Protein AF-0000000078803413 (afdb_homodimer)

Solvent-accessible surface area (backbone atoms only — not comparable to full-atom values): 11140 Å² total; per-residue (Å²): 127,71,44,77,46,54,60,87,84,38,39,78,31,44,69,42,43,8,52,72,72,72,44,91,71,51,73,84,70,55,64,70,57,50,23,67,47,33,68,23,53,84,83,8,59,26,88,54,44,36,72,47,87,45,57,32,37,35,22,45,76,47,69,79,39,85,55,44,73,44,43,43,41,37,70,94,41,66,36,54,39,36,46,65,49,51,28,58,25,45,70,34,42,74,36,77,24,52,35,78,113,126,71,44,76,47,55,62,88,84,38,38,78,31,43,67,44,43,9,52,72,71,72,44,90,71,51,73,83,70,56,62,69,57,48,23,67,47,32,68,23,54,83,81,8,58,27,88,53,45,36,72,46,88,45,58,31,37,34,24,43,74,47,70,78,41,84,53,46,73,42,41,43,42,38,68,95,40,65,36,54,40,37,46,66,48,50,30,58,26,45,70,34,40,72,36,77,25,50,34,77,113

InterPro domains:
  IPR007214 YbaK/aminoacyl-tRNA synthetase-associated domain [PF04073] (2-88)
  IPR036754 YbaK/aminoacyl-tRNA synthetase-associated domain superfamily [G3DSA:3.90.960.10] (1-100)
  IPR036754 YbaK/aminoacyl-tRNA synthetase-associated domain superfamily [SSF55826] (2-97)

Organism: NCBI:txid675817

Radius of gyration: 17.59 Å; Cα contacts (8 Å, |Δi|>4): 440; chains: 2; bounding box: 31×47×41 Å

pLDDT: mean 95.78, std 4.13, range [65.5, 98.88]

Sequence (202 aa):
MAVAVVPVSGMLDLKAAAKAAGGKKAEMADPKLAEKVTGYIVGGISPLGQKKRLPTFVDAGAEQFETIFVSAGRRGLDIELTAKDLVSLTNGKFAPIGKMDMAVAVVPVSGMLDLKAAAKAAGGKKAEMADPKLAEKVTGYIVGGISPLGQKKRLPTFVDAGAEQFETIFVSAGRRGLDIELTAKDLVSLTNGKFAPIGKMD

Nearest PDB structures (foldseek):
  2dxa-assembly1_A  TM=9.860E-01  e=3.645E-11  Escherichia coli
  1dbu-assembly1_A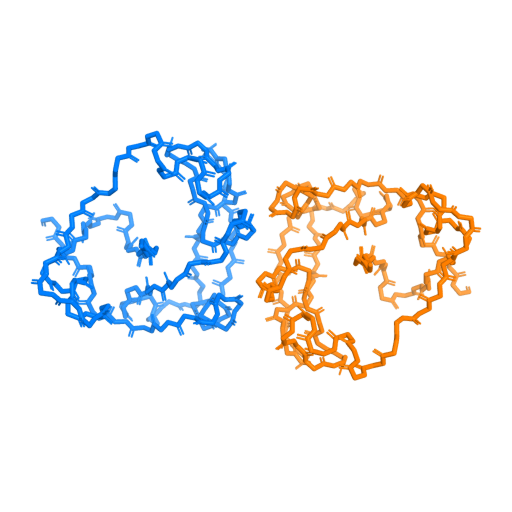  TM=9.804E-01  e=1.698E-10  Haemophilus influenzae
  1dbx-assembly2_B  TM=9.864E-01  e=4.167E-10  Haemophilus influenzae
  3rij-assembly2_B  TM=9.133E-01  e=1.260E-06  Thermus thermophilus HB8
  3ri0-assembly2_B  TM=9.176E-01  e=3.297E-06  Thermus thermophilus HB8

Secondary structure (DSSP, 8-state):
--EEE--TTEEE-HHHHHHHTT-S---PPPHHHHHHHHSS-TTS--SSS-SS---EEEEGGGGGSS-EEEE-SSTT-EEEE-HHHHHHHHT-EEE--EEE-/--EEE--TTEEE-HHHHHHHTT-S---PPPHHHHHHHHSS-TT---SSS-SS---EEEEGGGGGSS-EEEE-SSTT-EEEE-HHHHHHHHT-EEE--EEE-

Structure (mmCIF, N/CA/C/O backbone):
data_AF-0000000078803413-model_v1
#
loop_
_entity.id
_entity.type
_entity.pdbx_description
1 polymer 'Transcriptional regulator'
#
loop_
_atom_site.group_PDB
_atom_site.id
_atom_site.type_symbol
_atom_site.label_atom_id
_atom_site.label_alt_id
_atom_site.label_comp_id
_atom_site.label_asym_id
_atom_site.label_entity_id
_atom_site.label_seq_id
_atom_site.pdbx_PDB_ins_code
_atom_site.Cartn_x
_atom_site.Cartn_y
_atom_site.Cartn_z
_atom_site.occupancy
_atom_site.B_iso_or_equiv
_atom_site.auth_seq_id
_atom_site.auth_comp_id
_atom_site.auth_asym_id
_atom_site.auth_atom_id
_atom_site.pdbx_PDB_model_num
ATOM 1 N N . MET A 1 1 ? -11.57 8.734 10.172 1 95.56 1 MET A N 1
ATOM 2 C CA . MET A 1 1 ? -10.148 8.648 10.5 1 95.56 1 MET A CA 1
ATOM 3 C C . MET A 1 1 ? -9.289 8.883 9.266 1 95.56 1 MET A C 1
ATOM 5 O O . MET A 1 1 ? -9.711 8.578 8.141 1 95.56 1 MET A O 1
ATOM 9 N N . ALA A 1 2 ? -8.094 9.492 9.461 1 98 2 ALA A N 1
ATOM 10 C CA . ALA A 1 2 ? -7.156 9.789 8.383 1 98 2 ALA A CA 1
ATOM 11 C C . ALA A 1 2 ? -5.727 9.453 8.789 1 98 2 ALA A C 1
ATOM 13 O O . ALA A 1 2 ? -5.453 9.211 9.969 1 98 2 ALA A O 1
ATOM 14 N N . VAL A 1 3 ? -4.852 9.398 7.809 1 98.19 3 VAL A N 1
ATOM 15 C CA . VAL A 1 3 ? -3.42 9.203 8.023 1 98.19 3 VAL A CA 1
ATOM 16 C C . VAL A 1 3 ? -2.666 10.484 7.68 1 98.19 3 VAL A C 1
ATOM 18 O O . VAL A 1 3 ? -2.904 11.094 6.633 1 98.19 3 VAL A O 1
ATOM 21 N N . ALA A 1 4 ? -1.88 10.922 8.555 1 98.75 4 ALA A N 1
ATOM 22 C CA . ALA A 1 4 ? -0.998 12.062 8.32 1 98.75 4 ALA A CA 1
ATOM 23 C C . ALA A 1 4 ? 0.467 11.633 8.32 1 98.75 4 ALA A C 1
ATOM 25 O O . ALA A 1 4 ? 0.91 10.914 9.219 1 98.75 4 ALA A O 1
ATOM 26 N N . VAL A 1 5 ? 1.226 12.023 7.336 1 98.62 5 VAL A N 1
ATOM 27 C CA . VAL A 1 5 ? 2.656 11.766 7.207 1 98.62 5 VAL A CA 1
ATOM 28 C C . VAL A 1 5 ? 3.434 13.07 7.395 1 98.62 5 VAL A C 1
ATOM 30 O O . VAL A 1 5 ? 3.322 13.984 6.578 1 98.62 5 VAL A O 1
ATOM 33 N N . VAL A 1 6 ? 4.207 13.117 8.445 1 98.62 6 VAL A N 1
ATOM 34 C CA . VAL A 1 6 ? 4.988 14.305 8.758 1 98.62 6 VAL A CA 1
ATOM 35 C C . VAL A 1 6 ? 6.441 13.914 9.023 1 98.62 6 VAL A C 1
ATOM 37 O O . VAL A 1 6 ? 6.738 12.75 9.297 1 98.62 6 VAL A O 1
ATOM 40 N N . PRO A 1 7 ? 7.379 14.883 8.938 1 97.62 7 PRO A N 1
ATOM 41 C CA . PRO A 1 7 ? 8.773 14.547 9.25 1 97.62 7 PRO A CA 1
ATOM 42 C C . PRO A 1 7 ? 8.961 14.062 10.688 1 97.62 7 PRO A C 1
ATOM 44 O O . PRO A 1 7 ? 8.312 14.578 11.602 1 97.62 7 PRO A O 1
ATOM 47 N N . VAL A 1 8 ? 9.898 13.078 10.773 1 95.5 8 VAL A N 1
ATOM 48 C CA . VAL A 1 8 ? 10.18 12.5 12.086 1 95.5 8 VAL A CA 1
ATOM 49 C C . VAL A 1 8 ? 10.734 13.57 13.023 1 95.5 8 VAL A C 1
ATOM 51 O O . VAL A 1 8 ? 10.547 13.492 14.242 1 95.5 8 VAL A O 1
ATOM 54 N N . SER A 1 9 ? 11.352 14.602 12.539 1 95.19 9 SER A N 1
ATOM 55 C CA . SER A 1 9 ? 11.992 15.656 13.32 1 95.19 9 SER A CA 1
ATOM 56 C C . SER A 1 9 ? 10.961 16.672 13.828 1 95.19 9 SER A C 1
ATOM 58 O O . SER A 1 9 ? 11.297 17.562 14.594 1 95.19 9 SER A O 1
ATOM 60 N N . GLY A 1 10 ? 9.773 16.609 13.406 1 96.19 10 GLY A N 1
ATOM 61 C CA . GLY A 1 10 ? 8.727 17.531 13.789 1 96.19 10 GLY A CA 1
ATOM 62 C C . GLY A 1 10 ? 7.523 16.844 14.414 1 96.19 10 GLY A C 1
ATOM 63 O O . GLY A 1 10 ? 7.656 15.797 15.039 1 96.19 10 GLY A O 1
ATOM 64 N N . MET A 1 11 ? 6.285 17.594 14.359 1 97.62 11 MET A N 1
ATOM 65 C CA . MET A 1 11 ? 5.023 17.094 14.898 1 97.62 11 MET A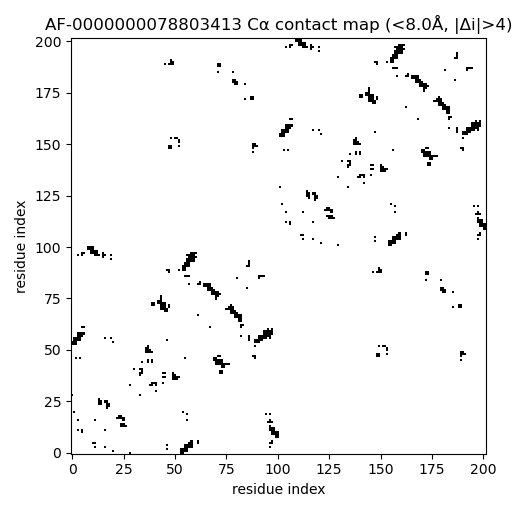 CA 1
ATOM 66 C C . MET A 1 11 ? 3.867 17.422 13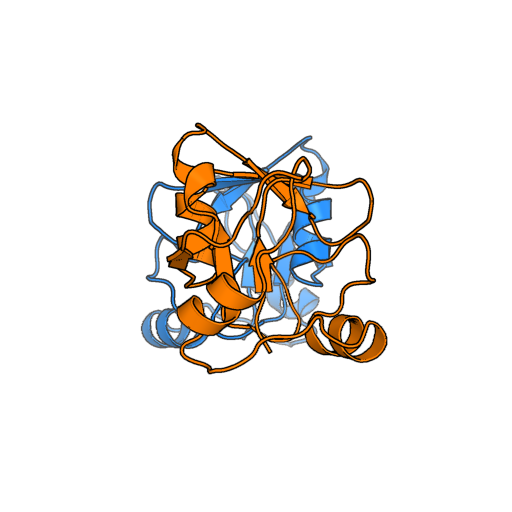.961 1 97.62 11 MET A C 1
ATOM 68 O O . MET A 1 11 ? 3.984 18.297 13.102 1 97.62 11 MET A O 1
ATOM 72 N N . LEU A 1 12 ? 2.807 16.688 14.258 1 98.5 12 LEU A N 1
ATOM 73 C CA . LEU A 1 12 ? 1.575 16.969 13.523 1 98.5 12 LEU A CA 1
ATOM 74 C C . LEU A 1 12 ? 0.888 18.203 14.078 1 98.5 12 LEU A C 1
ATOM 76 O O . LEU A 1 12 ? 0.725 18.344 15.289 1 98.5 12 LEU A O 1
ATOM 80 N N . ASP A 1 13 ? 0.622 19.094 13.195 1 98.62 13 ASP A N 1
ATOM 81 C CA . ASP A 1 13 ? -0.259 20.188 13.555 1 98.62 13 ASP A CA 1
ATOM 82 C C . ASP A 1 13 ? -1.727 19.781 13.461 1 98.62 13 ASP A C 1
ATOM 84 O O . ASP A 1 13 ? -2.279 19.703 12.359 1 98.62 13 ASP A O 1
ATOM 88 N N . LEU A 1 14 ? -2.379 19.641 14.547 1 98.44 14 LEU A N 1
ATOM 89 C CA . LEU A 1 14 ? -3.727 19.094 14.57 1 98.44 14 LEU A CA 1
ATOM 90 C C . LEU A 1 14 ? -4.723 20.047 13.938 1 98.44 14 LEU A C 1
ATOM 92 O O . LEU A 1 14 ? -5.684 19.625 13.289 1 98.44 14 LEU A O 1
ATOM 96 N N . LYS A 1 15 ? -4.488 21.266 14.125 1 98.31 15 LYS A N 1
ATOM 97 C CA . LYS A 1 15 ? -5.367 22.25 13.484 1 98.31 15 LYS A CA 1
ATOM 98 C C . LYS A 1 15 ? -5.238 22.188 11.961 1 98.31 15 LYS A C 1
ATOM 100 O O . LYS A 1 15 ? -6.242 22.188 11.25 1 98.31 15 LYS A O 1
ATOM 105 N N . ALA A 1 16 ? -4.055 22.141 11.508 1 98.56 16 ALA A N 1
ATOM 106 C CA . ALA A 1 16 ? -3.793 22.047 10.078 1 98.56 16 ALA A CA 1
ATOM 107 C C . ALA A 1 16 ? -4.312 20.719 9.508 1 98.56 16 ALA A C 1
ATOM 109 O O . ALA A 1 16 ? -4.832 20.688 8.391 1 98.56 16 ALA A O 1
ATOM 110 N N . ALA A 1 17 ? -4.176 19.703 10.258 1 98.62 17 ALA A N 1
ATOM 111 C CA . ALA A 1 17 ? -4.68 18.406 9.836 1 98.62 17 ALA A CA 1
ATOM 112 C C . ALA A 1 17 ? -6.203 18.422 9.711 1 98.62 17 ALA A C 1
ATOM 114 O O . ALA A 1 17 ? -6.754 17.875 8.75 1 98.62 17 ALA A O 1
ATOM 115 N N . ALA A 1 18 ? -6.84 19.047 10.719 1 98.75 18 ALA A N 1
ATOM 116 C CA . ALA A 1 18 ? -8.297 19.172 10.656 1 98.75 18 ALA A CA 1
ATOM 117 C C . ALA A 1 18 ? -8.727 19.906 9.391 1 98.75 18 ALA A C 1
ATOM 119 O O . ALA A 1 18 ? -9.609 19.453 8.664 1 98.75 18 ALA A O 1
ATOM 120 N N . LYS A 1 19 ? -8.047 20.953 9.109 1 98.5 19 LYS A N 1
ATOM 121 C CA . LYS A 1 19 ? -8.352 21.766 7.93 1 98.5 19 LYS A CA 1
ATOM 122 C C . LYS A 1 19 ? -8.141 20.969 6.648 1 98.5 19 LYS A C 1
ATOM 124 O O . LYS A 1 19 ? -8.984 20.984 5.754 1 98.5 19 LYS A O 1
ATOM 129 N N . ALA A 1 20 ? -7.09 20.281 6.578 1 98.44 20 ALA A N 1
ATOM 130 C CA . ALA A 1 20 ? -6.77 19.469 5.402 1 98.44 20 ALA A CA 1
ATOM 131 C C . ALA A 1 20 ? -7.828 18.406 5.164 1 98.44 20 ALA A C 1
ATOM 133 O O . ALA A 1 20 ? -8.125 18.062 4.02 1 98.44 20 ALA A O 1
ATOM 134 N N . ALA A 1 21 ? -8.398 17.891 6.246 1 98.06 21 ALA A N 1
ATOM 135 C CA . ALA A 1 21 ? -9.383 16.812 6.16 1 98.06 21 ALA A CA 1
ATOM 136 C C . ALA A 1 21 ? -10.789 17.359 5.984 1 98.06 21 ALA A C 1
ATOM 138 O O . ALA A 1 21 ? -11.758 16.594 5.867 1 98.06 21 ALA A O 1
ATOM 139 N N . GLY A 1 22 ? -10.828 18.688 5.988 1 97.69 22 GLY A N 1
ATOM 140 C CA . GLY A 1 22 ? -12.125 19.328 5.805 1 97.69 22 GLY A CA 1
ATOM 141 C C . GLY A 1 22 ? -12.977 19.312 7.059 1 97.69 22 GLY A C 1
ATOM 142 O O . GLY A 1 22 ? -14.203 19.406 6.977 1 97.69 22 GLY A O 1
ATOM 143 N N . GLY A 1 23 ? -12.398 19.062 8.195 1 97.12 23 GLY A N 1
ATOM 144 C CA . GLY A 1 23 ? -13.094 19.047 9.469 1 97.12 23 GLY A CA 1
ATOM 145 C C . GLY A 1 23 ? -12.773 20.25 10.336 1 97.12 23 GLY A C 1
ATOM 146 O O . GLY A 1 23 ? -11.875 21.031 10.008 1 97.12 23 GLY A O 1
ATOM 147 N N . LYS A 1 24 ? -13.445 20.312 11.445 1 97.25 24 LYS A N 1
ATOM 148 C CA . LYS A 1 24 ? -13.258 21.422 12.375 1 97.25 24 LYS A CA 1
ATOM 149 C C . LYS A 1 24 ? -12.188 21.094 13.406 1 97.25 24 LYS A C 1
ATOM 151 O O . LYS A 1 24 ? -11.492 22 13.891 1 97.25 24 LYS A O 1
ATOM 156 N N . LYS A 1 25 ? -12.148 19.859 13.766 1 97.94 25 LYS A N 1
ATOM 157 C CA . LYS A 1 25 ? -11.227 19.438 14.812 1 97.94 25 LYS A CA 1
ATOM 158 C C . LYS A 1 25 ? -10.648 18.047 14.508 1 97.94 25 LYS A C 1
ATOM 160 O O . LYS A 1 25 ? -11.352 17.172 14 1 97.94 25 LYS A O 1
ATOM 165 N N . ALA A 1 26 ? -9.367 17.953 14.773 1 98.12 26 ALA A N 1
ATOM 166 C CA . ALA A 1 26 ? -8.688 16.656 14.688 1 98.12 26 ALA A CA 1
ATOM 167 C C . ALA A 1 26 ? -8.055 16.281 16.016 1 98.12 26 ALA A C 1
ATOM 169 O O . ALA A 1 26 ? -7.578 17.156 16.75 1 98.12 26 ALA A O 1
ATOM 170 N N . GLU A 1 27 ? -8.07 15.07 16.297 1 98.25 27 GLU A N 1
ATOM 171 C CA . GLU A 1 27 ? -7.383 14.508 17.453 1 98.25 27 GLU A CA 1
ATOM 172 C C . GLU A 1 27 ? -6.633 13.234 17.078 1 98.25 27 GLU A C 1
ATOM 174 O O . GLU A 1 27 ? -6.961 12.586 16.078 1 98.25 27 GLU A O 1
ATOM 179 N N . MET A 1 28 ? -5.605 12.938 17.828 1 97.81 28 MET A N 1
ATOM 180 C CA . MET A 1 28 ? -4.918 11.672 17.609 1 97.81 28 MET A CA 1
ATOM 181 C C . MET A 1 28 ? -5.871 10.492 17.797 1 97.81 28 MET A C 1
ATOM 183 O O . MET A 1 28 ? -6.695 10.508 18.719 1 97.81 28 MET A O 1
ATOM 187 N N . ALA A 1 29 ? -5.73 9.562 17 1 97.69 29 ALA A N 1
ATOM 188 C CA . ALA A 1 29 ? -6.578 8.383 17.109 1 97.69 29 ALA A CA 1
ATOM 189 C C . ALA A 1 29 ? -6.242 7.586 18.375 1 97.69 29 ALA A C 1
ATOM 191 O O . ALA A 1 29 ? -5.086 7.543 18.797 1 97.69 29 ALA A O 1
ATOM 192 N N . ASP A 1 30 ? -7.219 6.926 18.969 1 98.06 30 ASP A N 1
ATOM 193 C CA . ASP A 1 30 ? -6.973 5.902 19.969 1 98.06 30 ASP A CA 1
ATOM 194 C C . ASP A 1 30 ? -6.051 4.812 19.438 1 98.06 30 ASP A C 1
ATOM 196 O O . ASP A 1 30 ? -6.277 4.281 18.344 1 98.06 30 ASP A O 1
ATOM 200 N N . PRO A 1 31 ? -4.98 4.527 20.125 1 97.81 31 PRO A N 1
ATOM 201 C CA . PRO A 1 31 ? -4.012 3.549 19.609 1 97.81 31 PRO A CA 1
ATOM 202 C C . PRO A 1 31 ? -4.66 2.217 19.234 1 97.81 31 PRO A C 1
ATOM 204 O O . PRO A 1 31 ? -4.312 1.624 18.219 1 97.81 31 PRO A O 1
ATOM 207 N N . LYS A 1 32 ? -5.574 1.726 20.047 1 98.06 32 LYS A N 1
ATOM 208 C CA . LYS A 1 32 ? -6.234 0.458 19.75 1 98.06 32 LYS A CA 1
ATOM 209 C C . LYS A 1 32 ? -7.059 0.552 18.469 1 98.06 32 LYS A C 1
ATOM 211 O O . LYS A 1 32 ? -7.082 -0.384 17.672 1 98.06 32 LYS A O 1
ATOM 216 N N . LEU A 1 33 ? -7.746 1.629 18.344 1 97.81 33 LEU A N 1
ATOM 217 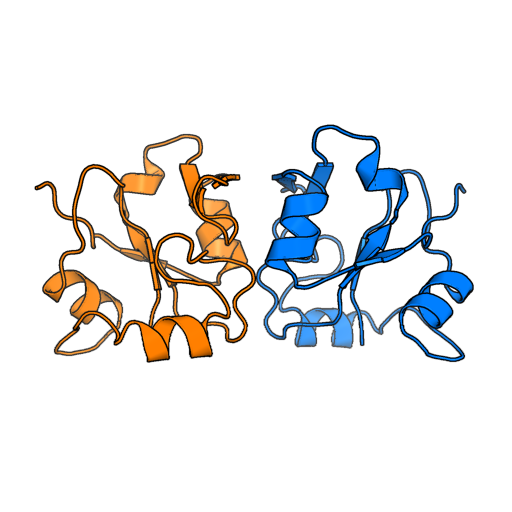C CA . LEU A 1 33 ? -8.523 1.846 17.141 1 97.81 33 LEU A CA 1
ATOM 218 C C . LEU A 1 33 ? -7.609 1.959 15.922 1 97.81 33 LEU A C 1
ATOM 220 O O . LEU A 1 33 ? -7.898 1.389 14.867 1 97.81 33 LEU A O 1
ATOM 224 N N . ALA A 1 34 ? -6.496 2.746 16 1 97.62 34 ALA A N 1
ATOM 225 C CA . ALA A 1 34 ? -5.531 2.895 14.914 1 97.62 34 ALA A CA 1
ATOM 226 C C . ALA A 1 34 ? -5.008 1.537 14.461 1 97.62 34 ALA A C 1
ATOM 228 O O . ALA A 1 34 ? -4.926 1.269 13.258 1 97.62 34 ALA A O 1
ATOM 229 N N . GLU A 1 35 ? -4.652 0.699 15.438 1 97.56 35 GLU A N 1
ATOM 230 C CA . GLU A 1 35 ? -4.125 -0.627 15.125 1 97.56 35 GLU A CA 1
ATOM 231 C C . GLU A 1 35 ? -5.18 -1.493 14.438 1 97.56 35 GLU A C 1
ATOM 233 O O . GLU A 1 35 ? -4.883 -2.178 13.453 1 97.56 35 GLU A O 1
ATOM 238 N N . LYS A 1 36 ? -6.414 -1.426 14.883 1 96.62 36 LYS A N 1
ATOM 239 C CA . LYS A 1 36 ? -7.504 -2.209 14.312 1 96.62 36 LYS A CA 1
ATOM 240 C C . LYS A 1 36 ? -7.785 -1.791 12.875 1 96.62 36 LYS A C 1
ATOM 242 O O . LYS A 1 36 ? -7.961 -2.641 11.992 1 96.62 36 LYS A O 1
ATOM 247 N N . VAL A 1 37 ? -7.773 -0.534 12.547 1 95.25 37 VAL A N 1
ATOM 248 C CA . VAL A 1 37 ? -8.188 -0.008 11.25 1 95.25 37 VAL A CA 1
ATOM 249 C C . VAL A 1 37 ? -7.055 -0.149 10.242 1 95.25 37 VAL A C 1
ATOM 251 O O . VAL A 1 37 ? -7.289 -0.417 9.062 1 95.25 37 VAL A O 1
ATOM 254 N N . THR A 1 38 ? -5.82 0.002 10.703 1 94.38 38 THR A N 1
ATOM 255 C CA . THR A 1 38 ? -4.695 -0.024 9.781 1 94.38 38 THR A CA 1
ATOM 256 C C . THR A 1 38 ? -4.16 -1.444 9.617 1 94.38 38 THR A C 1
ATOM 258 O O . THR A 1 38 ? -3.596 -1.788 8.578 1 94.38 38 THR A O 1
ATOM 261 N N . GLY A 1 39 ? -4.281 -2.219 10.734 1 93.62 39 GLY A N 1
ATOM 262 C CA . GLY A 1 39 ? -3.674 -3.539 10.75 1 93.62 39 GLY A CA 1
ATOM 263 C C . GLY A 1 39 ? -2.227 -3.523 11.203 1 93.62 39 GLY A C 1
ATOM 264 O O . GLY A 1 39 ? -1.555 -4.559 11.18 1 93.62 39 GLY A O 1
ATOM 265 N N . TYR A 1 40 ? -1.75 -2.35 11.531 1 95.69 40 TYR A N 1
ATOM 266 C CA . TYR A 1 40 ? -0.381 -2.189 12.016 1 95.69 40 TYR A CA 1
ATOM 267 C C . TYR A 1 40 ? -0.359 -1.875 13.508 1 95.69 40 TYR A C 1
ATOM 269 O O . TYR A 1 40 ? -1.321 -1.322 14.047 1 95.69 40 TYR A O 1
ATOM 277 N N . ILE A 1 41 ? 0.758 -2.186 14.148 1 95.38 41 ILE A N 1
ATOM 278 C CA . ILE A 1 41 ? 0.967 -1.813 15.539 1 95.38 41 ILE A CA 1
ATOM 279 C C . ILE A 1 41 ? 1.509 -0.388 15.617 1 95.38 41 ILE A C 1
ATOM 281 O O . ILE A 1 41 ? 2.357 0.004 14.812 1 95.38 41 ILE A O 1
ATOM 285 N N . VAL A 1 42 ? 1.006 0.434 16.594 1 95.44 42 VAL A N 1
ATOM 286 C CA . VAL A 1 42 ? 1.503 1.788 16.812 1 95.44 42 VAL A CA 1
ATOM 287 C C . VAL A 1 42 ? 3.025 1.767 16.938 1 95.44 42 VAL A C 1
ATOM 289 O O . VAL A 1 42 ? 3.59 0.917 17.625 1 95.44 42 VAL A O 1
ATOM 292 N N . GLY A 1 43 ? 3.668 2.736 16.266 1 93.75 43 GLY A N 1
ATOM 293 C CA . GLY A 1 43 ? 5.121 2.77 16.188 1 93.75 43 GLY A CA 1
ATOM 294 C C . GLY A 1 43 ? 5.66 2.299 14.859 1 93.75 43 GLY A C 1
ATOM 295 O O . GLY A 1 43 ? 6.816 2.559 14.523 1 93.75 43 GLY A O 1
ATOM 296 N N . GLY A 1 44 ? 4.738 1.587 14.055 1 94.81 44 GLY A N 1
ATOM 297 C CA . GLY A 1 44 ? 5.125 1.112 12.734 1 94.81 44 GLY A CA 1
ATOM 298 C C . GLY A 1 44 ? 4.012 1.224 11.711 1 94.81 44 GLY A C 1
ATOM 299 O O . GLY A 1 44 ? 3.951 0.44 10.758 1 94.81 44 GLY A O 1
ATOM 300 N N . ILE A 1 45 ? 3.074 2.109 11.953 1 95.94 45 ILE A N 1
ATOM 301 C CA . ILE A 1 45 ? 1.953 2.232 11.023 1 95.94 45 ILE A CA 1
ATOM 302 C C . ILE A 1 45 ? 2.443 2.795 9.695 1 95.94 45 ILE A C 1
ATOM 304 O O . ILE A 1 45 ? 3.105 3.834 9.656 1 95.94 45 ILE A O 1
ATOM 308 N N . SER A 1 46 ? 2.139 2.037 8.703 1 96.94 46 SER A N 1
ATOM 309 C CA . SER A 1 46 ? 2.494 2.473 7.359 1 96.94 46 SER A CA 1
ATOM 310 C C . SER A 1 46 ? 1.321 3.17 6.676 1 96.94 46 SER A C 1
ATOM 312 O O . SER A 1 46 ? 0.171 2.756 6.832 1 96.94 46 SER A O 1
ATOM 314 N N . PRO A 1 47 ? 1.626 4.18 5.879 1 96.75 47 PRO A N 1
ATOM 315 C CA . PRO A 1 47 ? 0.558 4.73 5.043 1 96.75 47 PRO A CA 1
ATOM 316 C C . PRO A 1 47 ? 0.142 3.779 3.918 1 96.75 47 PRO A C 1
ATOM 318 O O . PRO A 1 47 ? -0.875 4.008 3.26 1 96.75 47 PRO A O 1
ATOM 321 N N . LEU A 1 48 ? 0.9 2.777 3.676 1 94.69 48 LEU A N 1
ATOM 322 C CA . LEU A 1 48 ? 0.633 1.812 2.615 1 94.69 48 LEU A CA 1
ATOM 323 C C . LEU A 1 48 ? 0.211 0.467 3.199 1 94.69 48 LEU A C 1
ATOM 325 O O . LEU A 1 48 ? 0.65 0.095 4.289 1 94.69 48 LEU A O 1
ATOM 329 N N . GLY A 1 49 ? -0.649 -0.249 2.453 1 91.88 49 GLY A N 1
ATOM 330 C CA . GLY A 1 49 ? -0.97 -1.62 2.818 1 91.88 49 GLY A CA 1
ATOM 331 C C . GLY A 1 49 ? -1.882 -1.72 4.023 1 91.88 49 GLY A C 1
ATOM 332 O O . GLY A 1 49 ? -1.892 -2.736 4.723 1 91.88 49 GLY A O 1
ATOM 333 N N . GLN A 1 50 ? -2.613 -0.708 4.367 1 92.69 50 GLN A N 1
ATOM 334 C CA . GLN A 1 50 ? -3.535 -0.734 5.496 1 92.69 50 GLN A CA 1
ATOM 335 C C . GLN A 1 50 ? -4.723 -1.649 5.219 1 92.69 50 GLN A C 1
ATOM 337 O O . GLN A 1 50 ? -5.117 -1.831 4.062 1 92.69 50 GLN A O 1
ATOM 342 N N . LYS A 1 51 ? -5.266 -2.145 6.254 1 88.5 51 LYS A N 1
ATOM 343 C CA . LYS A 1 51 ? -6.461 -2.979 6.145 1 88.5 51 LYS A CA 1
ATOM 344 C C . LYS A 1 51 ? -7.613 -2.207 5.504 1 88.5 51 LYS A C 1
ATOM 346 O O . LYS A 1 51 ? -8.312 -2.736 4.637 1 88.5 51 LYS A O 1
ATOM 351 N N . LYS A 1 52 ? -7.77 -0.98 5.926 1 87.81 52 LYS A N 1
ATOM 352 C CA . LYS A 1 52 ? -8.727 -0.041 5.344 1 87.81 52 LYS A CA 1
ATOM 353 C C . LYS A 1 52 ? -8.016 1.181 4.77 1 87.81 52 LYS A C 1
ATOM 355 O O . LYS A 1 52 ? -7.199 1.809 5.453 1 87.81 52 LYS A O 1
ATOM 360 N N . ARG A 1 53 ? -8.344 1.391 3.553 1 89.94 53 ARG A N 1
ATOM 361 C CA . ARG A 1 53 ? -7.789 2.611 2.977 1 89.94 53 ARG A CA 1
ATOM 362 C C . ARG A 1 53 ? -8.367 3.848 3.66 1 89.94 53 ARG A C 1
ATOM 364 O O . ARG A 1 53 ? -9.586 3.988 3.783 1 89.94 53 ARG A O 1
ATOM 371 N N . LEU A 1 54 ? -7.539 4.734 4.078 1 94.88 54 LEU A N 1
ATOM 372 C CA . LEU A 1 54 ? -7.926 5.969 4.754 1 94.88 54 LEU A CA 1
ATOM 373 C C . LEU A 1 54 ? -7.438 7.191 3.98 1 94.88 54 LEU A C 1
ATOM 375 O O . LEU A 1 54 ? -6.414 7.129 3.297 1 94.88 54 LEU A O 1
ATOM 379 N N . PRO A 1 55 ? -8.211 8.305 4.055 1 96.94 55 PRO A N 1
ATOM 380 C CA . PRO A 1 55 ? -7.621 9.547 3.547 1 96.94 55 PRO A CA 1
ATOM 381 C C . PRO A 1 55 ? -6.211 9.789 4.078 1 96.94 55 PRO A C 1
ATOM 383 O O . PRO A 1 55 ? -5.945 9.57 5.262 1 96.94 55 PRO A O 1
ATOM 386 N N . THR A 1 56 ? -5.324 10.086 3.223 1 98.44 56 THR A N 1
ATOM 387 C CA . THR A 1 56 ? -3.922 10.266 3.588 1 98.44 56 THR A CA 1
ATOM 388 C C . THR A 1 56 ? -3.441 11.664 3.227 1 98.44 56 THR A C 1
ATOM 390 O O . THR A 1 56 ? -3.66 12.133 2.107 1 98.44 56 THR A O 1
ATOM 393 N N . PHE A 1 57 ? -2.865 12.344 4.141 1 98.88 57 PHE A N 1
ATOM 394 C CA . PHE A 1 57 ? -2.258 13.656 3.939 1 98.88 57 PHE A CA 1
ATOM 395 C C . PHE A 1 57 ? -0.753 13.594 4.184 1 98.88 57 PHE A C 1
ATOM 397 O O . PHE A 1 57 ? -0.306 13.133 5.234 1 98.88 57 PHE A O 1
ATOM 404 N N . VAL A 1 58 ? -0.019 14.031 3.242 1 98.81 58 VAL A N 1
ATOM 405 C CA . VAL A 1 58 ? 1.438 14.094 3.318 1 98.81 58 VAL A CA 1
ATOM 406 C C . VAL A 1 58 ? 1.883 15.547 3.492 1 98.81 58 VAL A C 1
ATOM 408 O O . VAL A 1 58 ? 1.476 16.422 2.727 1 98.81 58 VAL A O 1
ATOM 411 N N . ASP A 1 59 ? 2.725 15.75 4.516 1 98.88 59 ASP A N 1
ATOM 412 C CA . ASP A 1 59 ? 3.205 17.109 4.727 1 98.88 59 ASP A CA 1
ATOM 413 C C . ASP A 1 59 ? 3.838 17.672 3.455 1 98.88 59 ASP A C 1
ATOM 415 O O . ASP A 1 59 ? 4.66 17.016 2.82 1 98.88 59 ASP A O 1
ATOM 419 N N . ALA A 1 60 ? 3.529 18.844 3.172 1 98.44 60 ALA A N 1
ATOM 420 C CA . ALA A 1 60 ? 3.959 19.484 1.933 1 98.44 60 ALA A CA 1
ATOM 421 C C . ALA A 1 60 ? 5.48 19.609 1.87 1 98.44 60 ALA A C 1
ATOM 423 O O . ALA A 1 60 ? 6.066 19.594 0.785 1 98.44 60 ALA A O 1
ATOM 424 N N . GLY A 1 61 ? 6.145 19.703 2.988 1 97.81 61 GLY A N 1
ATOM 425 C CA . GLY A 1 61 ? 7.598 19.781 3.041 1 97.81 61 GLY A CA 1
ATOM 426 C C . GLY A 1 61 ? 8.281 18.578 2.436 1 97.81 61 GLY A C 1
ATOM 427 O O . GLY A 1 61 ? 9.461 18.625 2.084 1 97.81 61 GLY A O 1
ATOM 428 N N . ALA A 1 62 ? 7.598 17.453 2.289 1 98.12 62 ALA A N 1
ATOM 429 C CA . ALA A 1 62 ? 8.164 16.234 1.733 1 98.12 62 ALA A CA 1
ATOM 430 C C . ALA A 1 62 ? 8.562 16.422 0.273 1 98.12 62 ALA A C 1
ATOM 432 O O . ALA A 1 62 ? 9.461 15.742 -0.227 1 98.12 62 ALA A O 1
ATOM 433 N N . GLU A 1 63 ? 7.883 17.344 -0.401 1 97.75 63 GLU A N 1
ATOM 434 C CA . GLU A 1 63 ? 8.086 17.562 -1.83 1 97.75 63 GLU A CA 1
ATOM 435 C C . GLU A 1 63 ? 9.484 18.094 -2.111 1 97.75 63 GLU A C 1
ATOM 437 O O . GLU A 1 63 ? 9.953 18.078 -3.254 1 97.75 63 GLU A O 1
ATOM 442 N N . GLN A 1 64 ? 10.18 18.594 -1.089 1 97.56 64 GLN A N 1
ATOM 443 C CA . GLN A 1 64 ? 11.5 19.188 -1.262 1 97.56 64 GLN A CA 1
ATOM 444 C C . GLN A 1 64 ? 12.578 18.109 -1.366 1 97.56 64 GLN A C 1
ATOM 446 O O . GLN A 1 64 ? 13.719 18.406 -1.714 1 97.56 64 GLN A O 1
ATOM 451 N N . PHE A 1 65 ? 12.328 16.906 -1.028 1 97.94 65 PHE A N 1
ATOM 452 C CA . PHE A 1 65 ? 13.289 15.805 -1.021 1 97.94 65 PHE A CA 1
ATOM 453 C C . PHE A 1 65 ? 13.125 14.945 -2.266 1 97.94 65 PHE A C 1
ATOM 455 O O . PHE A 1 65 ? 12.008 14.742 -2.75 1 97.94 65 PHE A O 1
ATOM 462 N N . GLU A 1 66 ? 14.242 14.43 -2.707 1 97.19 66 GLU A N 1
ATOM 463 C CA . GLU A 1 66 ? 14.18 13.5 -3.836 1 97.19 66 GLU A CA 1
ATOM 464 C C . GLU A 1 66 ? 13.359 12.266 -3.492 1 97.19 66 GLU A C 1
ATOM 466 O O . GLU A 1 66 ? 12.57 11.789 -4.316 1 97.19 66 GLU A O 1
ATOM 471 N N . THR A 1 67 ? 13.586 11.695 -2.338 1 96.88 67 THR A N 1
ATOM 472 C CA . THR A 1 67 ? 12.812 10.586 -1.788 1 96.88 67 THR A CA 1
ATOM 473 C C . THR A 1 67 ? 12.578 10.781 -0.294 1 96.88 67 THR A C 1
ATOM 475 O O . THR A 1 67 ? 13.148 11.68 0.321 1 96.88 67 THR A O 1
ATOM 478 N N . ILE A 1 68 ? 11.695 10.078 0.21 1 97.81 68 ILE A N 1
ATOM 479 C CA . ILE A 1 68 ? 11.422 10.031 1.643 1 97.81 68 ILE A CA 1
ATOM 480 C C . ILE A 1 68 ? 11.328 8.578 2.1 1 97.81 68 ILE A C 1
ATOM 482 O O . ILE A 1 68 ? 11.234 7.664 1.273 1 97.81 68 ILE A O 1
ATOM 486 N N . PHE A 1 69 ? 11.43 8.375 3.373 1 96.88 69 PHE A N 1
ATOM 487 C CA . PHE A 1 69 ? 11.227 7.07 4 1 96.88 69 PHE A CA 1
ATOM 488 C C . PHE A 1 69 ? 9.93 7.055 4.805 1 96.88 69 PHE A C 1
ATOM 490 O O . PHE A 1 69 ? 9.648 7.992 5.555 1 96.88 69 PHE A O 1
ATOM 497 N N . VAL A 1 70 ? 9.172 6.102 4.57 1 97.19 70 VAL A N 1
ATOM 498 C CA . VAL A 1 70 ? 7.988 5.887 5.402 1 97.19 70 VAL A CA 1
ATOM 499 C C . VAL A 1 70 ? 8.008 4.469 5.973 1 97.19 70 VAL A C 1
ATOM 501 O O . VAL A 1 70 ? 8.688 3.588 5.438 1 97.19 70 VAL A O 1
ATOM 504 N N . SER A 1 71 ? 7.258 4.293 7.121 1 95.38 71 SER A N 1
ATOM 505 C CA . SER A 1 71 ? 7.199 2.975 7.75 1 95.38 71 SER A CA 1
ATOM 506 C C . SER A 1 71 ? 6.699 1.918 6.77 1 95.38 71 SER A C 1
ATOM 508 O O . SER A 1 71 ? 5.781 2.174 5.988 1 95.38 71 SER A O 1
ATOM 510 N N . ALA A 1 72 ? 7.195 0.728 6.836 1 92.88 72 ALA A N 1
ATOM 511 C CA . ALA A 1 72 ? 6.746 -0.417 6.047 1 92.88 72 ALA A CA 1
ATOM 512 C C . ALA A 1 72 ? 5.867 -1.345 6.879 1 92.88 72 ALA A C 1
ATOM 514 O O . ALA A 1 72 ? 5.703 -2.52 6.543 1 92.88 72 ALA A O 1
ATOM 515 N N . GLY A 1 73 ? 5.391 -0.867 8.016 1 93.19 73 GLY A N 1
ATOM 516 C CA . GLY A 1 73 ? 4.41 -1.64 8.758 1 93.19 73 GLY A CA 1
ATOM 517 C C . GLY A 1 73 ? 4.988 -2.312 9.992 1 93.19 73 GLY A C 1
ATOM 518 O O . GLY A 1 73 ? 4.301 -3.086 10.656 1 93.19 73 GLY A O 1
ATOM 519 N N . ARG A 1 74 ? 6.273 -2.082 10.258 1 89.81 74 ARG A N 1
ATOM 520 C CA . ARG A 1 74 ? 6.941 -2.582 11.453 1 89.81 74 ARG A CA 1
ATOM 521 C C . ARG A 1 74 ? 8.008 -1.606 11.93 1 89.81 74 ARG A C 1
ATOM 523 O O . ARG A 1 74 ? 8.641 -0.92 11.125 1 89.81 74 ARG A O 1
ATOM 530 N N . ARG A 1 75 ? 8.117 -1.556 13.258 1 90.19 75 ARG A N 1
ATOM 531 C CA . ARG A 1 75 ? 9.109 -0.649 13.828 1 90.19 75 ARG A CA 1
ATOM 532 C C . ARG A 1 75 ? 10.5 -0.957 13.297 1 90.19 75 ARG A C 1
ATOM 534 O O . ARG A 1 75 ? 10.938 -2.109 13.312 1 90.19 75 ARG A O 1
ATOM 541 N N . GLY A 1 76 ? 11.141 0.085 12.82 1 88.5 76 GLY A N 1
ATOM 542 C CA . GLY A 1 76 ? 12.516 -0.068 12.383 1 88.5 76 GLY A CA 1
ATOM 543 C C . GLY A 1 76 ? 12.641 -0.413 10.906 1 88.5 76 GLY A C 1
ATOM 544 O O . GLY A 1 76 ? 13.75 -0.471 10.367 1 88.5 76 GLY A O 1
ATOM 545 N N . LEU A 1 77 ? 11.617 -0.668 10.172 1 89.31 77 LEU A N 1
ATOM 546 C CA . LEU A 1 77 ? 11.633 -0.958 8.742 1 89.31 77 LEU A CA 1
ATOM 547 C C . LEU A 1 77 ? 10.938 0.151 7.961 1 89.31 77 LEU A C 1
ATOM 549 O O . LEU A 1 77 ? 9.836 0.571 8.32 1 89.31 77 LEU A O 1
ATOM 553 N N . ASP A 1 78 ? 11.641 0.65 7 1 93.56 78 ASP A N 1
ATOM 554 C CA . ASP A 1 78 ? 11.094 1.715 6.164 1 93.56 78 ASP A CA 1
ATOM 555 C C . ASP A 1 78 ? 11.203 1.355 4.684 1 93.56 78 ASP A C 1
ATOM 557 O O . ASP A 1 78 ? 12 0.495 4.305 1 93.56 78 ASP A O 1
ATOM 561 N N . ILE A 1 79 ? 10.336 1.96 3.949 1 92.88 79 ILE A N 1
ATOM 562 C CA . ILE A 1 79 ? 10.492 1.922 2.5 1 92.88 79 ILE A CA 1
ATOM 563 C C . ILE A 1 79 ? 10.805 3.322 1.977 1 92.88 79 ILE A C 1
ATOM 565 O O . ILE A 1 79 ? 10.297 4.316 2.504 1 92.88 79 ILE A O 1
ATOM 569 N N . GLU A 1 80 ? 11.633 3.32 0.979 1 94 80 GLU A N 1
ATOM 570 C CA . GLU A 1 80 ? 12.016 4.57 0.334 1 94 80 GLU A CA 1
ATOM 571 C C . GLU A 1 80 ? 11.234 4.785 -0.962 1 94 80 GLU A C 1
ATOM 573 O O . GLU A 1 80 ? 11.094 3.861 -1.766 1 94 80 GLU A O 1
ATOM 578 N N . LEU A 1 81 ? 10.695 5.957 -1.158 1 94.75 81 LEU A N 1
ATOM 579 C CA . LEU A 1 81 ? 9.984 6.328 -2.377 1 94.75 81 LEU A CA 1
ATOM 580 C C . LEU A 1 81 ? 9.891 7.844 -2.51 1 94.75 81 LEU A C 1
ATOM 582 O O . LEU A 1 81 ? 10.25 8.578 -1.589 1 94.75 81 LEU A O 1
ATOM 586 N N . THR A 1 82 ? 9.438 8.312 -3.633 1 95.12 82 THR A N 1
ATOM 587 C CA . THR A 1 82 ? 9.203 9.75 -3.74 1 95.12 82 THR A CA 1
ATOM 588 C C . THR A 1 82 ? 7.914 10.141 -3.02 1 95.12 82 THR A C 1
ATOM 590 O O . THR A 1 82 ? 6.996 9.328 -2.895 1 95.12 82 THR A O 1
ATOM 593 N N . ALA A 1 83 ? 7.852 11.367 -2.609 1 97.38 83 ALA A N 1
ATOM 594 C CA . ALA A 1 83 ? 6.621 11.867 -1.996 1 97.38 83 ALA A CA 1
ATOM 595 C C . ALA A 1 83 ? 5.457 11.812 -2.98 1 97.38 83 ALA A C 1
ATOM 597 O O . ALA A 1 83 ? 4.328 11.492 -2.6 1 97.38 83 ALA A O 1
ATOM 598 N N . LYS A 1 84 ? 5.68 12.078 -4.168 1 95.12 84 LYS A N 1
ATOM 599 C CA . LYS A 1 84 ? 4.648 12.031 -5.203 1 95.12 84 LYS A CA 1
ATOM 600 C C . LYS A 1 84 ? 4.125 10.617 -5.395 1 95.12 84 LYS A C 1
ATOM 602 O O . LYS A 1 84 ? 2.92 10.406 -5.559 1 95.12 84 LYS A O 1
ATOM 607 N N . ASP A 1 85 ? 5.059 9.656 -5.406 1 93.06 85 ASP A N 1
ATOM 608 C CA . ASP A 1 85 ? 4.621 8.266 -5.5 1 93.06 85 ASP A CA 1
ATOM 609 C C . ASP A 1 85 ? 3.723 7.891 -4.324 1 93.06 85 ASP A C 1
ATOM 611 O O . ASP A 1 85 ? 2.717 7.199 -4.5 1 93.06 85 ASP A O 1
ATOM 615 N N . LEU A 1 86 ? 4.062 8.336 -3.164 1 96.75 86 LEU A N 1
ATOM 616 C CA . LEU A 1 86 ? 3.248 8.039 -1.989 1 96.75 86 LEU A CA 1
ATOM 617 C C . LEU A 1 86 ? 1.844 8.609 -2.143 1 96.75 86 LEU A C 1
ATOM 619 O O . LEU A 1 86 ? 0.856 7.922 -1.877 1 96.75 86 LEU A O 1
ATOM 623 N N . VAL A 1 87 ? 1.747 9.867 -2.568 1 96.19 87 VAL A N 1
ATOM 624 C CA . VAL A 1 87 ? 0.456 10.516 -2.764 1 96.19 87 VAL A CA 1
ATOM 625 C C . VAL A 1 87 ? -0.355 9.75 -3.809 1 96.19 87 VAL A C 1
ATOM 627 O O . VAL A 1 87 ? -1.55 9.508 -3.619 1 96.19 87 VAL A O 1
ATOM 630 N N . SER A 1 88 ? 0.311 9.352 -4.82 1 92.19 88 SER A N 1
ATOM 631 C CA . SER A 1 88 ? -0.362 8.594 -5.871 1 92.19 88 SER A CA 1
ATOM 632 C C . SER A 1 88 ? -0.847 7.242 -5.355 1 92.19 88 SER A C 1
ATOM 634 O O . SER A 1 88 ? -2.01 6.879 -5.547 1 92.19 88 SER A O 1
ATOM 636 N N . LEU A 1 89 ? 0.01 6.465 -4.637 1 93.75 89 LEU A N 1
ATOM 637 C CA . LEU A 1 89 ? -0.29 5.121 -4.156 1 93.75 89 LEU A CA 1
ATOM 638 C C . LEU A 1 89 ? -1.405 5.152 -3.115 1 93.75 89 LEU A C 1
ATOM 640 O O . LEU A 1 89 ? -2.164 4.191 -2.984 1 93.75 89 LEU A O 1
ATOM 644 N N . THR A 1 90 ? -1.559 6.254 -2.396 1 95.25 90 THR A N 1
ATOM 645 C CA . THR A 1 90 ? -2.531 6.34 -1.313 1 95.25 90 THR A CA 1
ATOM 646 C C . THR A 1 90 ? -3.771 7.109 -1.76 1 95.25 90 THR A C 1
ATOM 648 O O . THR A 1 90 ? -4.73 7.246 -0.996 1 95.25 90 THR A O 1
ATOM 651 N N . ASN A 1 91 ? -3.723 7.637 -3.016 1 92.88 91 ASN A N 1
ATOM 652 C CA . ASN A 1 91 ? -4.727 8.609 -3.439 1 92.88 91 ASN A CA 1
ATOM 653 C C . ASN A 1 91 ? -4.848 9.758 -2.445 1 92.88 91 ASN A C 1
ATOM 655 O O . ASN A 1 91 ? -5.957 10.141 -2.068 1 92.88 91 ASN A O 1
ATOM 659 N N . GLY A 1 92 ? -3.67 10.203 -1.969 1 96.75 92 GLY A N 1
ATOM 660 C CA . GLY A 1 92 ? -3.605 11.242 -0.953 1 96.75 92 GLY A CA 1
ATOM 661 C C . GLY A 1 92 ? -3.395 12.625 -1.53 1 96.75 92 GLY A C 1
ATOM 662 O O . GLY A 1 92 ? -3.584 12.844 -2.729 1 96.75 92 GLY A O 1
ATOM 663 N N . LYS A 1 93 ? -3.143 13.523 -0.562 1 98.12 93 LYS A N 1
ATOM 664 C CA . LYS A 1 93 ? -2.848 14.898 -0.945 1 98.12 93 LYS A CA 1
ATOM 665 C C . LYS A 1 93 ? -1.749 15.492 -0.067 1 98.12 93 LYS A C 1
ATOM 667 O O . LYS A 1 93 ? -1.554 15.055 1.07 1 98.12 93 LYS A O 1
ATOM 672 N N . PHE A 1 94 ? -1.059 16.406 -0.712 1 98.75 94 PHE A N 1
ATOM 673 C CA . PHE A 1 94 ? -0.142 17.234 0.076 1 98.75 94 PHE A CA 1
ATOM 674 C C . PHE A 1 94 ? -0.901 18.281 0.865 1 98.75 94 PHE A C 1
ATOM 676 O O . PHE A 1 94 ? -1.875 18.859 0.37 1 98.75 94 PHE A O 1
ATOM 683 N N . ALA A 1 95 ? -0.479 18.547 2.014 1 98.81 95 ALA A N 1
ATOM 684 C CA . ALA A 1 95 ? -0.978 19.641 2.844 1 98.81 95 ALA A CA 1
ATOM 685 C C . ALA A 1 95 ? 0.074 20.078 3.857 1 98.81 95 ALA A C 1
ATOM 687 O O . ALA A 1 95 ? 0.885 19.266 4.312 1 98.81 95 ALA A O 1
ATOM 688 N N . PRO A 1 96 ? 0.095 21.375 4.18 1 98.5 96 PRO A N 1
ATOM 689 C CA . PRO A 1 96 ? 1.029 21.812 5.215 1 98.5 96 PRO A CA 1
ATOM 690 C C . PRO A 1 96 ? 0.583 21.438 6.621 1 98.5 96 PRO A C 1
ATOM 692 O O . PRO A 1 96 ? -0.019 22.25 7.328 1 98.5 96 PRO A O 1
ATOM 695 N N . ILE A 1 97 ? 0.965 20.219 7.047 1 98.81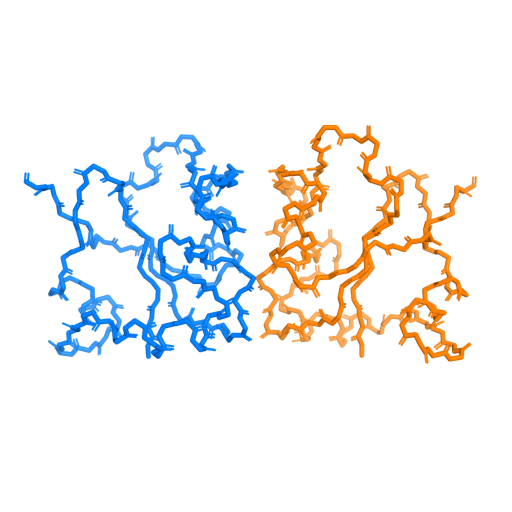 97 ILE A N 1
ATOM 696 C CA . ILE A 1 97 ? 0.344 19.688 8.258 1 98.81 97 ILE A CA 1
ATOM 697 C C . ILE A 1 97 ? 1.416 19.422 9.312 1 98.81 97 ILE A C 1
ATOM 699 O O . ILE A 1 97 ? 1.106 18.969 10.422 1 98.81 97 ILE A O 1
ATOM 703 N N . GLY A 1 98 ? 2.67 19.578 8.93 1 98.31 98 GLY A N 1
ATOM 704 C CA . GLY A 1 98 ? 3.746 19.422 9.898 1 98.31 98 GLY A CA 1
ATOM 705 C C . GLY A 1 98 ? 4.105 20.703 10.617 1 98.31 98 GLY A C 1
ATOM 706 O O . GLY A 1 98 ? 3.947 21.797 10.062 1 98.31 98 GLY A O 1
ATOM 707 N N . LYS A 1 99 ? 4.496 20.578 11.859 1 95.69 99 LYS A N 1
ATOM 708 C CA . LYS A 1 99 ? 5.074 21.703 12.57 1 95.69 99 LYS A CA 1
ATOM 709 C C . LYS A 1 99 ? 6.375 21.312 13.266 1 95.69 99 LYS A C 1
ATOM 711 O O . LYS A 1 99 ? 6.555 20.172 13.664 1 95.69 99 LYS A O 1
ATOM 716 N N . MET A 1 100 ? 7.375 22.234 13.062 1 86 100 MET A N 1
ATOM 717 C CA . MET A 1 100 ? 8.648 22.016 13.734 1 86 100 MET A CA 1
ATOM 718 C C . MET A 1 100 ? 8.492 22.156 15.25 1 86 100 MET A C 1
ATOM 720 O O . MET A 1 100 ? 7.695 22.969 15.719 1 86 100 MET A O 1
ATOM 724 N N . ASP A 1 101 ? 9.016 21.062 15.969 1 65.5 101 ASP A N 1
ATOM 725 C CA . ASP A 1 101 ? 9.008 21.203 17.422 1 65.5 101 ASP A CA 1
ATOM 726 C C . ASP A 1 101 ? 9.641 22.516 17.859 1 65.5 101 ASP A C 1
ATOM 728 O O . ASP A 1 101 ? 10.531 23.031 17.188 1 65.5 101 ASP A O 1
ATOM 732 N N . MET B 1 1 ? -10.852 -12.234 -6.727 1 95.69 1 MET B N 1
ATOM 733 C CA . MET B 1 1 ? -9.719 -11.719 -7.488 1 95.69 1 MET B CA 1
ATOM 734 C C . MET B 1 1 ? -8.477 -11.602 -6.609 1 95.69 1 MET B C 1
ATOM 736 O O . MET B 1 1 ? -8.586 -11.375 -5.402 1 95.69 1 MET B O 1
ATOM 740 N N . ALA B 1 2 ? -7.281 -11.828 -7.219 1 98 2 ALA B N 1
ATOM 741 C CA . ALA B 1 2 ? -6 -11.758 -6.516 1 98 2 ALA B CA 1
ATOM 742 C C . ALA B 1 2 ? -4.965 -11 -7.344 1 98 2 ALA B C 1
ATOM 744 O O . ALA B 1 2 ? -5.176 -10.742 -8.531 1 98 2 ALA B O 1
ATOM 745 N N . VAL B 1 3 ? -3.893 -10.609 -6.695 1 98.19 3 VAL B N 1
ATOM 746 C CA . VAL B 1 3 ? -2.748 -9.977 -7.344 1 98.19 3 VAL B CA 1
ATOM 747 C C . VAL B 1 3 ? -1.554 -10.93 -7.324 1 98.19 3 VAL B C 1
ATOM 749 O O . VAL B 1 3 ? -1.237 -11.523 -6.293 1 98.19 3 VAL B O 1
ATOM 752 N N . ALA B 1 4 ? -0.985 -11.125 -8.414 1 98.75 4 ALA B N 1
ATOM 753 C CA . ALA B 1 4 ? 0.242 -11.914 -8.531 1 98.75 4 ALA B CA 1
ATOM 754 C C . ALA B 1 4 ? 1.411 -11.039 -8.977 1 98.75 4 ALA B C 1
ATOM 756 O O . ALA B 1 4 ? 1.291 -10.266 -9.93 1 98.75 4 ALA B O 1
ATOM 757 N N . VAL B 1 5 ? 2.527 -11.109 -8.32 1 98.62 5 VAL B N 1
ATOM 758 C CA . VAL B 1 5 ? 3.76 -10.398 -8.633 1 98.62 5 VAL B CA 1
ATOM 759 C C . VAL B 1 5 ? 4.812 -11.391 -9.133 1 98.62 5 VAL B C 1
ATOM 761 O O . VAL B 1 5 ? 5.273 -12.25 -8.375 1 98.62 5 VAL B O 1
ATOM 764 N N . VAL B 1 6 ? 5.188 -11.242 -10.367 1 98.62 6 VAL B N 1
ATOM 765 C CA . VAL B 1 6 ? 6.168 -12.133 -10.977 1 98.62 6 VAL B CA 1
ATOM 766 C C . VAL B 1 6 ? 7.246 -11.312 -11.672 1 98.62 6 VAL B C 1
ATOM 768 O O . VAL B 1 6 ? 7.047 -10.133 -11.969 1 98.62 6 VAL B O 1
ATOM 771 N N . PRO B 1 7 ? 8.422 -11.914 -11.945 1 97.69 7 PRO B N 1
ATOM 772 C CA . PRO B 1 7 ? 9.461 -11.164 -12.664 1 97.69 7 PRO B CA 1
ATOM 773 C C . PRO B 1 7 ? 9.008 -10.727 -14.055 1 97.69 7 PRO B C 1
ATOM 775 O O . PRO B 1 7 ? 8.305 -11.477 -14.742 1 97.69 7 PRO B O 1
ATOM 778 N N . VAL B 1 8 ? 9.5 -9.508 -14.391 1 95.56 8 VAL B N 1
ATOM 779 C CA . VAL B 1 8 ? 9.141 -8.938 -15.688 1 95.56 8 VAL B CA 1
ATOM 780 C C . VAL B 1 8 ? 9.688 -9.82 -16.812 1 95.56 8 VAL B C 1
ATOM 782 O O . VAL B 1 8 ? 9.117 -9.867 -17.906 1 95.56 8 VAL B O 1
ATOM 785 N N . SER B 1 9 ? 10.727 -10.562 -16.609 1 95.25 9 SER B N 1
ATOM 786 C CA . SER B 1 9 ? 11.383 -11.398 -17.594 1 95.25 9 SER B CA 1
ATOM 787 C C . SER B 1 9 ? 10.633 -12.711 -17.812 1 95.25 9 SER B C 1
ATOM 789 O O . SER B 1 9 ? 10.984 -13.492 -18.703 1 95.25 9 SER B O 1
ATOM 791 N N . GLY B 1 10 ? 9.703 -13.023 -17.031 1 96.19 10 GLY B N 1
ATOM 792 C CA . GLY B 1 10 ? 8.945 -14.258 -17.109 1 96.19 10 GLY B CA 1
ATOM 793 C C . GLY B 1 10 ? 7.453 -14.031 -17.281 1 96.19 10 GLY B C 1
ATOM 794 O O . GLY B 1 10 ? 7.035 -13.031 -17.875 1 96.19 10 GLY B O 1
ATOM 795 N N . MET B 1 11 ? 6.602 -15.133 -16.875 1 97.62 11 MET B N 1
ATOM 796 C CA . MET B 1 11 ? 5.145 -15.094 -16.953 1 97.62 11 MET B CA 1
ATOM 797 C C . MET B 1 11 ? 4.512 -15.727 -15.719 1 97.62 11 MET B C 1
ATOM 799 O O . MET B 1 11 ? 5.172 -16.469 -14.984 1 97.62 11 MET B O 1
ATOM 803 N N . LEU B 1 12 ? 3.246 -15.383 -15.617 1 98.5 12 LEU B N 1
ATOM 804 C CA . LEU B 1 12 ? 2.469 -16 -14.555 1 98.5 12 LEU B CA 1
ATOM 805 C C . LEU B 1 12 ? 2.08 -17.438 -14.922 1 98.5 12 LEU B C 1
ATOM 807 O O . LEU B 1 12 ? 1.594 -17.688 -16.031 1 98.5 12 LEU B O 1
ATOM 811 N N . ASP B 1 13 ? 2.396 -18.297 -14.062 1 98.62 13 ASP B N 1
ATOM 812 C CA . ASP B 1 13 ? 1.85 -19.656 -14.188 1 98.62 13 ASP B CA 1
ATOM 813 C C . ASP B 1 13 ? 0.441 -19.734 -13.602 1 98.62 13 ASP B C 1
ATOM 815 O O . ASP B 1 13 ? 0.273 -19.766 -12.375 1 98.62 13 ASP B O 1
ATOM 819 N N . LEU B 1 14 ? -0.527 -19.859 -14.406 1 98.5 14 LEU B N 1
ATOM 820 C CA . LEU B 1 14 ? -1.916 -19.766 -13.969 1 98.5 14 LEU B CA 1
ATOM 821 C C . LEU B 1 14 ? -2.295 -20.969 -13.102 1 98.5 14 LEU B C 1
ATOM 823 O O . LEU B 1 14 ? -3.082 -20.828 -12.164 1 98.5 14 LEU B O 1
ATOM 827 N N . LYS B 1 15 ? -1.757 -22.047 -13.422 1 98.31 15 LYS B N 1
ATOM 828 C CA . LYS B 1 15 ? -2.025 -23.219 -12.586 1 98.31 15 LYS B CA 1
ATOM 829 C C . LYS B 1 15 ? -1.442 -23.031 -11.188 1 98.31 15 LYS B C 1
ATOM 831 O O . LYS B 1 15 ? -2.109 -23.312 -10.188 1 98.31 15 LYS B O 1
ATOM 836 N N . ALA B 1 16 ? -0.253 -22.594 -11.133 1 98.62 16 ALA B N 1
ATOM 837 C CA . ALA B 1 16 ? 0.408 -22.344 -9.852 1 98.62 16 ALA B CA 1
ATOM 838 C C . ALA B 1 16 ? -0.3 -21.234 -9.078 1 98.62 16 ALA B C 1
ATOM 840 O O . ALA B 1 16 ? -0.424 -21.297 -7.855 1 98.62 16 ALA B O 1
ATOM 841 N N . ALA B 1 17 ? -0.746 -20.266 -9.781 1 98.62 17 ALA B N 1
ATOM 842 C CA . ALA B 1 17 ? -1.484 -19.172 -9.156 1 98.62 17 ALA B CA 1
ATOM 843 C C . ALA B 1 17 ? -2.791 -19.672 -8.547 1 98.62 17 ALA B C 1
ATOM 845 O O . ALA B 1 17 ? -3.158 -19.281 -7.438 1 98.62 17 ALA B O 1
ATOM 846 N N . ALA B 1 18 ? -3.473 -20.531 -9.336 1 98.75 18 ALA B N 1
ATOM 847 C CA . ALA B 1 18 ? -4.707 -21.109 -8.82 1 98.75 18 ALA B CA 1
ATOM 848 C C . ALA B 1 18 ? -4.453 -21.875 -7.527 1 98.75 18 ALA B C 1
ATOM 850 O O . ALA B 1 18 ? -5.156 -21.688 -6.531 1 98.75 18 ALA B O 1
ATOM 851 N N . LYS B 1 19 ? -3.43 -22.625 -7.527 1 98.5 19 LYS B N 1
ATOM 852 C CA . LYS B 1 19 ? -3.059 -23.422 -6.363 1 98.5 19 LYS B CA 1
ATOM 853 C C . LYS B 1 19 ? -2.727 -22.531 -5.172 1 98.5 19 LYS B C 1
ATOM 855 O O . LYS B 1 19 ? -3.188 -22.781 -4.055 1 98.5 19 LYS B O 1
ATOM 860 N N . ALA B 1 20 ? -1.985 -21.547 -5.406 1 98.44 20 ALA B N 1
ATOM 861 C CA . ALA B 1 20 ? -1.585 -20.609 -4.348 1 98.44 20 ALA B CA 1
ATOM 862 C C . ALA B 1 20 ? -2.801 -19.938 -3.729 1 98.44 20 ALA B C 1
ATOM 864 O O . ALA B 1 20 ? -2.814 -19.641 -2.529 1 98.44 20 ALA B O 1
ATOM 865 N N . ALA B 1 21 ? -3.818 -19.688 -4.551 1 98.06 21 ALA B N 1
ATOM 866 C CA . ALA B 1 21 ? -5.016 -18.984 -4.102 1 98.06 21 ALA B CA 1
ATOM 867 C C . ALA B 1 21 ? -6.039 -19.953 -3.514 1 98.06 21 ALA B C 1
ATOM 869 O O . ALA B 1 21 ? -7.105 -19.531 -3.055 1 98.06 21 ALA B O 1
ATOM 870 N N . GLY B 1 22 ? -5.652 -21.219 -3.574 1 97.75 22 GLY B N 1
ATOM 871 C CA . GLY B 1 22 ? -6.535 -22.234 -3.02 1 97.75 22 GLY B CA 1
ATOM 872 C C . GLY B 1 22 ? -7.703 -22.562 -3.932 1 97.75 22 GLY B C 1
ATOM 873 O O . GLY B 1 22 ? -8.742 -23.047 -3.469 1 97.75 22 GLY B O 1
ATOM 874 N N . GLY B 1 23 ? -7.621 -22.203 -5.172 1 97.19 23 GLY B N 1
ATOM 875 C CA . GLY B 1 23 ? -8.648 -22.484 -6.152 1 97.19 23 GLY B CA 1
ATOM 876 C C . GLY B 1 23 ? -8.25 -23.578 -7.137 1 97.19 23 GLY B C 1
ATOM 877 O O . GLY B 1 23 ? -7.098 -24.016 -7.145 1 97.19 23 GLY B O 1
ATOM 878 N N . LYS B 1 24 ? -9.188 -23.891 -7.992 1 97.25 24 LYS B N 1
ATOM 879 C CA . LYS B 1 24 ? -8.953 -24.922 -8.992 1 97.25 24 LYS B CA 1
ATOM 880 C C . LYS B 1 24 ? -8.438 -24.328 -10.297 1 97.25 24 LYS B C 1
ATOM 882 O O . LYS B 1 24 ? -7.695 -24.984 -11.031 1 97.25 24 LYS B O 1
ATOM 887 N N . LYS B 1 25 ? -8.914 -23.172 -10.562 1 98 25 LYS B N 1
ATOM 888 C CA . LYS B 1 25 ? -8.562 -22.531 -11.828 1 98 25 LYS B CA 1
ATOM 889 C C . LYS B 1 25 ? -8.391 -21.031 -11.641 1 98 25 LYS B C 1
ATOM 891 O O . LYS B 1 25 ? -9.133 -20.406 -10.883 1 98 25 LYS B O 1
ATOM 896 N N . ALA B 1 26 ? -7.371 -20.531 -12.297 1 98.12 26 ALA B N 1
ATOM 897 C CA . ALA B 1 26 ? -7.16 -19.078 -12.359 1 98.12 26 ALA B CA 1
ATOM 898 C C . ALA B 1 26 ? -7.141 -18.594 -13.805 1 98.12 26 ALA B C 1
ATOM 900 O O . ALA B 1 26 ? -6.68 -19.297 -14.703 1 98.12 26 ALA B O 1
ATOM 901 N N . GLU B 1 27 ? -7.637 -17.469 -13.992 1 98.25 27 GLU B N 1
ATOM 902 C CA . GLU B 1 27 ? -7.57 -16.766 -15.273 1 98.25 27 GLU B CA 1
ATOM 903 C C . GLU B 1 27 ? -7.195 -15.305 -15.086 1 98.25 27 GLU B C 1
ATOM 905 O O . GLU B 1 27 ? -7.379 -14.75 -14 1 98.25 27 GLU B O 1
ATOM 910 N N . MET B 1 28 ? -6.621 -14.734 -16.109 1 97.81 28 MET B N 1
ATOM 911 C CA . MET B 1 28 ? -6.355 -13.297 -16.047 1 97.81 28 MET B CA 1
ATOM 912 C C . MET B 1 28 ? -7.648 -12.516 -15.867 1 97.81 28 MET B C 1
ATOM 914 O O . MET B 1 28 ? -8.672 -12.844 -16.469 1 97.81 28 MET B O 1
ATOM 918 N N . ALA B 1 29 ? -7.566 -11.531 -15.094 1 97.75 29 ALA B N 1
ATOM 919 C CA . ALA B 1 29 ? -8.742 -10.703 -14.867 1 97.75 29 ALA B CA 1
ATOM 920 C C . ALA B 1 29 ? -9.102 -9.906 -16.125 1 97.75 29 ALA B C 1
ATOM 922 O O . ALA B 1 29 ? -8.219 -9.516 -16.891 1 97.75 29 ALA B O 1
ATOM 923 N N . ASP B 1 30 ? -10.375 -9.625 -16.344 1 98.06 30 ASP B N 1
ATOM 924 C CA . ASP B 1 30 ? -10.812 -8.633 -17.312 1 98.06 30 ASP B CA 1
ATOM 925 C C . ASP B 1 30 ? -10.164 -7.273 -17.031 1 98.06 30 ASP B C 1
ATOM 927 O O . ASP B 1 30 ? -10.188 -6.789 -15.898 1 98.06 30 ASP B O 1
ATOM 931 N N . PRO B 1 31 ? -9.531 -6.711 -18.016 1 97.88 31 PRO B N 1
ATOM 932 C CA . PRO B 1 31 ? -8.82 -5.453 -17.781 1 97.88 31 PRO B CA 1
ATOM 933 C C . PRO B 1 31 ? -9.703 -4.379 -17.156 1 97.88 31 PRO B C 1
ATOM 935 O O . PRO B 1 31 ? -9.258 -3.654 -16.266 1 97.88 31 PRO B O 1
ATOM 938 N N . LYS B 1 32 ? -10.938 -4.25 -17.594 1 98.12 32 LYS B N 1
ATOM 939 C CA . LYS B 1 32 ? -11.836 -3.248 -17.031 1 98.12 32 LYS B CA 1
ATOM 940 C C . LYS B 1 32 ? -12.133 -3.533 -15.562 1 98.12 32 LYS B C 1
ATOM 942 O O . LYS B 1 32 ? -12.195 -2.613 -14.742 1 98.12 32 LYS B O 1
ATOM 947 N N . LEU B 1 33 ? -12.344 -4.758 -15.297 1 97.81 33 LEU B N 1
ATOM 948 C CA . LEU B 1 33 ? -12.578 -5.148 -13.914 1 97.81 33 LEU B CA 1
ATOM 949 C C . LEU B 1 33 ? -11.336 -4.898 -13.062 1 97.81 33 LEU B C 1
ATOM 951 O O . LEU B 1 33 ? -11.445 -4.398 -11.938 1 97.81 33 LEU B O 1
ATOM 955 N N . ALA B 1 34 ? -10.125 -5.289 -13.539 1 97.62 34 ALA B N 1
ATOM 956 C CA . ALA B 1 34 ? -8.875 -5.062 -12.828 1 97.62 34 ALA B CA 1
ATOM 957 C C . ALA B 1 34 ? -8.695 -3.586 -12.492 1 97.62 34 ALA B C 1
ATOM 959 O O . ALA B 1 34 ? -8.328 -3.244 -11.359 1 97.62 34 ALA B O 1
ATOM 960 N N . GLU B 1 35 ? -8.961 -2.732 -13.477 1 97.62 35 GLU B N 1
ATOM 961 C CA . GLU B 1 35 ? -8.812 -1.293 -13.281 1 97.62 35 GLU B CA 1
ATOM 962 C C . GLU B 1 35 ? -9.812 -0.774 -12.242 1 97.62 35 GLU B C 1
ATOM 964 O O . GLU B 1 35 ? -9.453 0.021 -11.375 1 97.62 35 GLU B O 1
ATOM 969 N N . LYS B 1 36 ? -11.031 -1.269 -12.273 1 96.69 36 LYS B N 1
ATOM 970 C CA . LYS B 1 36 ? -12.07 -0.846 -11.344 1 96.69 36 LYS B CA 1
ATOM 971 C C . LYS B 1 36 ? -11.727 -1.257 -9.914 1 96.69 36 LYS B C 1
ATOM 973 O O . LYS B 1 36 ? -11.875 -0.465 -8.984 1 96.69 36 LYS B O 1
ATOM 978 N N . VAL B 1 37 ? -11.219 -2.422 -9.68 1 95.31 37 VAL B N 1
ATOM 979 C CA . VAL B 1 37 ? -11.008 -2.986 -8.352 1 95.31 37 VAL B CA 1
ATOM 980 C C . VAL B 1 37 ? -9.711 -2.432 -7.75 1 95.31 37 VAL B C 1
ATOM 982 O O . VAL B 1 37 ? -9.633 -2.195 -6.543 1 95.31 37 VAL B O 1
ATOM 985 N N . THR B 1 38 ? -8.711 -2.197 -8.594 1 94.31 38 THR B N 1
ATOM 986 C CA . THR B 1 38 ? -7.422 -1.759 -8.078 1 94.31 38 THR B CA 1
ATOM 987 C C . THR B 1 38 ? -7.348 -0.235 -8.023 1 94.31 38 THR B C 1
ATOM 989 O O . THR B 1 38 ? -6.629 0.329 -7.199 1 94.31 38 THR B O 1
ATOM 992 N N . GLY B 1 39 ? -8.07 0.397 -8.992 1 93.69 39 GLY B N 1
ATOM 993 C CA . GLY B 1 39 ? -7.961 1.841 -9.133 1 93.69 39 GLY B CA 1
ATOM 994 C C . GLY B 1 39 ? -6.812 2.27 -10.023 1 93.69 39 GLY B C 1
ATOM 995 O O . GLY B 1 39 ? -6.543 3.463 -10.164 1 93.69 39 GLY B O 1
ATOM 996 N N . TYR B 1 40 ? -6.102 1.28 -10.547 1 95.81 40 TYR B N 1
ATOM 997 C CA . TYR B 1 40 ? -4.984 1.545 -11.445 1 95.81 40 TYR B CA 1
ATOM 998 C C . TYR B 1 40 ? -5.344 1.173 -12.883 1 95.81 40 TYR B C 1
ATOM 1000 O O . TYR B 1 40 ? -6.191 0.31 -13.117 1 95.81 40 TYR B O 1
ATOM 1008 N N . ILE B 1 41 ? -4.66 1.791 -13.82 1 95.56 41 ILE B N 1
ATOM 1009 C CA . ILE B 1 41 ? -4.801 1.432 -15.227 1 95.56 41 ILE B CA 1
ATOM 1010 C C . ILE B 1 41 ? -3.883 0.255 -15.555 1 95.56 41 ILE B C 1
ATOM 1012 O O . ILE B 1 41 ? -2.742 0.201 -15.086 1 95.56 41 ILE B O 1
ATOM 1016 N N . VAL B 1 42 ? -4.379 -0.735 -16.375 1 95.56 42 VAL B N 1
ATOM 1017 C CA . VAL B 1 42 ? -3.572 -1.867 -16.828 1 95.56 42 VAL B CA 1
ATOM 1018 C C . VAL B 1 42 ? -2.26 -1.365 -17.422 1 95.56 42 VAL B C 1
ATOM 1020 O O . VAL B 1 42 ? -2.254 -0.417 -18.203 1 95.56 42 VAL B O 1
ATOM 1023 N N . GLY B 1 43 ? -1.17 -2.027 -17.047 1 94 43 GLY B N 1
ATOM 1024 C CA . GLY B 1 43 ? 0.158 -1.588 -17.438 1 94 43 GLY B CA 1
ATOM 1025 C C . GLY B 1 43 ? 0.912 -0.89 -16.328 1 94 43 GLY B C 1
ATOM 1026 O O . GLY B 1 43 ? 2.135 -0.74 -16.391 1 94 43 GLY B O 1
ATOM 1027 N N . GLY B 1 44 ? 0.122 -0.485 -15.227 1 95.06 44 GLY B N 1
ATOM 1028 C CA . GLY B 1 44 ? 0.733 0.164 -14.078 1 95.06 44 GLY B CA 1
ATOM 1029 C C . GLY B 1 44 ? 0.106 -0.245 -12.758 1 95.06 44 GLY B C 1
ATOM 1030 O O . GLY B 1 44 ? 0.09 0.536 -11.805 1 95.06 44 GLY B O 1
ATOM 1031 N N . ILE B 1 45 ? -0.511 -1.393 -12.734 1 96.06 45 ILE B N 1
ATOM 1032 C CA . ILE B 1 45 ? -1.171 -1.823 -11.508 1 96.06 45 ILE B CA 1
ATOM 1033 C C . ILE B 1 45 ? -0.125 -2.121 -10.43 1 96.06 45 ILE B C 1
ATOM 1035 O O . ILE B 1 45 ? 0.817 -2.879 -10.672 1 96.06 45 ILE B O 1
ATOM 1039 N N . SER B 1 46 ? -0.324 -1.459 -9.359 1 96.94 46 SER B N 1
ATOM 1040 C CA . SER B 1 46 ? 0.562 -1.683 -8.219 1 96.94 46 SER B CA 1
ATOM 1041 C C . SER B 1 46 ? -0.038 -2.686 -7.242 1 96.94 46 SER B C 1
ATOM 1043 O O . SER B 1 46 ? -1.247 -2.678 -7 1 96.94 46 SER B O 1
ATOM 1045 N N . PRO B 1 47 ? 0.803 -3.484 -6.629 1 96.81 47 PRO B N 1
ATOM 1046 C CA . PRO B 1 47 ? 0.296 -4.301 -5.523 1 96.81 47 PRO B CA 1
ATOM 1047 C C . PRO B 1 47 ? -0.026 -3.479 -4.277 1 96.81 47 PRO B C 1
ATOM 1049 O O . PRO B 1 47 ? -0.649 -3.986 -3.342 1 96.81 47 PRO B O 1
ATOM 1052 N N . LEU B 1 48 ? 0.403 -2.271 -4.242 1 94.62 48 LEU B N 1
ATOM 1053 C CA . LEU B 1 48 ? 0.19 -1.387 -3.104 1 94.62 48 LEU B CA 1
ATOM 1054 C C . LEU B 1 48 ? -0.807 -0.286 -3.447 1 94.62 48 LEU B C 1
ATOM 1056 O O . LEU B 1 48 ? -0.892 0.142 -4.602 1 94.62 48 LEU B O 1
ATOM 1060 N N . GLY B 1 49 ? -1.562 0.161 -2.418 1 91.88 49 GLY B N 1
ATOM 1061 C CA . GLY B 1 49 ? -2.406 1.332 -2.588 1 91.88 49 GLY B CA 1
ATOM 1062 C C . GLY B 1 49 ? -3.635 1.065 -3.438 1 91.88 49 GLY B C 1
ATOM 1063 O O . GLY B 1 49 ? -4.184 1.983 -4.051 1 91.88 49 GLY B O 1
ATOM 1064 N N . GLN B 1 50 ? -4.07 -0.149 -3.57 1 92.69 50 GLN B N 1
ATOM 1065 C CA . GLN B 1 50 ? -5.258 -0.485 -4.352 1 92.69 50 GLN B CA 1
ATOM 1066 C C . GLN B 1 50 ? -6.527 0.012 -3.662 1 92.69 50 GLN B C 1
ATOM 1068 O O . GLN B 1 50 ? -6.57 0.127 -2.436 1 92.69 50 GLN B O 1
ATOM 1073 N N . LYS B 1 51 ? -7.5 0.253 -4.449 1 88.5 51 LYS B N 1
ATOM 1074 C CA . LYS B 1 51 ? -8.805 0.658 -3.92 1 88.5 51 LYS B CA 1
ATOM 1075 C C . LYS B 1 51 ? -9.375 -0.407 -2.986 1 88.5 51 LYS B C 1
ATOM 1077 O O . LYS B 1 51 ? -9.891 -0.087 -1.917 1 88.5 51 LYS B O 1
ATOM 1082 N N . LYS B 1 52 ? -9.234 -1.642 -3.389 1 87.94 52 LYS B N 1
ATOM 1083 C CA . LYS B 1 52 ? -9.594 -2.805 -2.58 1 87.94 52 LYS B CA 1
ATOM 1084 C C . LYS B 1 52 ? -8.383 -3.697 -2.334 1 87.94 52 LYS B C 1
ATOM 1086 O O . LYS B 1 52 ? -7.664 -4.059 -3.271 1 87.94 52 LYS B O 1
ATOM 1091 N N . ARG B 1 53 ? -8.227 -3.936 -1.093 1 89.88 53 ARG B N 1
ATOM 1092 C CA . ARG B 1 53 ? -7.152 -4.879 -0.794 1 89.88 53 ARG B CA 1
ATOM 1093 C C . ARG B 1 53 ? -7.484 -6.27 -1.326 1 89.88 53 ARG B C 1
ATOM 1095 O O . ARG B 1 53 ? -8.562 -6.801 -1.06 1 89.88 53 ARG B O 1
ATOM 1102 N N . LEU B 1 54 ? -6.602 -6.867 -2.037 1 94.75 54 LEU B N 1
ATOM 1103 C CA . LEU B 1 54 ? -6.762 -8.195 -2.623 1 94.75 54 LEU B CA 1
ATOM 1104 C C . LEU B 1 54 ? -5.688 -9.148 -2.113 1 94.75 54 LEU B C 1
ATOM 1106 O O . LEU B 1 54 ? -4.578 -8.727 -1.786 1 94.75 54 LEU B O 1
ATOM 1110 N N . PRO B 1 55 ? -6.039 -10.453 -2.002 1 96.94 55 PRO B N 1
ATOM 1111 C CA . PRO B 1 55 ? -4.953 -11.414 -1.781 1 96.94 55 PRO B CA 1
ATOM 1112 C C . PRO B 1 55 ? -3.787 -11.211 -2.748 1 96.94 55 PRO B C 1
ATOM 1114 O O . PRO B 1 55 ? -4 -10.984 -3.939 1 96.94 55 PRO B O 1
ATOM 1117 N N . THR B 1 56 ? -2.627 -11.164 -2.236 1 98.44 56 THR B N 1
ATOM 1118 C CA . THR B 1 56 ? -1.437 -10.898 -3.039 1 98.44 56 THR B CA 1
ATOM 1119 C C . THR B 1 56 ? -0.441 -12.047 -2.928 1 98.44 56 THR B C 1
ATOM 1121 O O . THR B 1 56 ? -0.128 -12.5 -1.824 1 98.44 56 THR B O 1
ATOM 1124 N N . PHE B 1 57 ? 0.004 -12.555 -4.008 1 98.88 57 PHE B N 1
ATOM 1125 C CA . PHE B 1 57 ? 1.031 -13.586 -4.086 1 98.88 57 PHE B CA 1
ATOM 1126 C C . PHE B 1 57 ? 2.275 -13.055 -4.789 1 98.88 57 PHE B C 1
ATOM 1128 O O . PHE B 1 57 ? 2.191 -12.531 -5.902 1 98.88 57 PHE B O 1
ATOM 1135 N N . VAL B 1 58 ? 3.365 -13.18 -4.16 1 98.81 58 VAL B N 1
ATOM 1136 C CA . VAL B 1 58 ? 4.66 -12.773 -4.699 1 98.81 58 VAL B CA 1
ATOM 1137 C C . VAL B 1 58 ? 5.469 -14.016 -5.086 1 98.81 58 VAL B C 1
ATOM 1139 O O . VAL B 1 58 ? 5.629 -14.93 -4.281 1 98.81 58 VAL B O 1
ATOM 1142 N N . ASP B 1 59 ? 5.957 -13.984 -6.332 1 98.88 59 ASP B N 1
ATOM 1143 C CA . ASP B 1 59 ? 6.758 -15.125 -6.758 1 98.88 59 ASP B CA 1
ATOM 1144 C C . ASP B 1 59 ? 7.91 -15.383 -5.789 1 98.88 59 ASP B C 1
ATOM 1146 O O . ASP B 1 59 ? 8.633 -14.453 -5.414 1 98.88 59 ASP B O 1
ATOM 1150 N N . ALA B 1 60 ? 8.102 -16.594 -5.484 1 98.44 60 ALA B N 1
ATOM 1151 C CA . ALA B 1 60 ? 9.086 -16.984 -4.48 1 98.44 60 ALA B CA 1
ATOM 1152 C C . ALA B 1 60 ? 10.5 -16.609 -4.914 1 98.44 60 ALA B C 1
ATOM 1154 O O . ALA B 1 60 ? 11.367 -16.344 -4.07 1 98.44 60 ALA B O 1
ATOM 1155 N N . GLY B 1 61 ? 10.766 -16.547 -6.188 1 97.81 61 GLY B N 1
ATOM 1156 C CA . GLY B 1 61 ? 12.07 -16.156 -6.703 1 97.81 61 GLY B CA 1
ATOM 1157 C C . GLY B 1 61 ? 12.477 -14.758 -6.281 1 97.81 61 GLY B C 1
ATOM 1158 O O . GLY B 1 61 ? 13.656 -14.406 -6.328 1 97.81 61 GLY B O 1
ATOM 1159 N N . ALA B 1 62 ? 11.562 -13.914 -5.875 1 98.12 62 ALA B N 1
ATOM 1160 C CA . ALA B 1 62 ? 11.852 -12.547 -5.461 1 98.12 62 ALA B CA 1
ATOM 1161 C C . ALA B 1 62 ? 12.734 -12.516 -4.219 1 98.12 62 ALA B C 1
ATOM 1163 O O . ALA B 1 62 ? 13.469 -11.555 -3.99 1 98.12 62 ALA B O 1
ATOM 1164 N N . GLU B 1 63 ? 12.641 -13.57 -3.412 1 97.69 63 GLU B N 1
ATOM 1165 C CA . GLU B 1 63 ? 13.352 -13.633 -2.137 1 97.69 63 GLU B CA 1
ATOM 1166 C C . GLU B 1 63 ? 14.859 -13.672 -2.348 1 97.69 63 GLU B C 1
ATOM 1168 O O . GLU B 1 63 ? 15.633 -13.43 -1.414 1 97.69 63 GLU B O 1
ATOM 1173 N N . GLN B 1 64 ? 15.305 -13.969 -3.574 1 97.56 64 GLN B N 1
ATOM 1174 C CA . GLN B 1 64 ? 16.734 -14.094 -3.861 1 97.56 64 GLN B CA 1
ATOM 1175 C C . GLN B 1 64 ? 17.375 -12.727 -4.047 1 97.56 64 GLN B C 1
ATOM 1177 O O . GLN B 1 64 ? 18.609 -12.609 -4.109 1 97.56 64 GLN B O 1
ATOM 1182 N N . PHE B 1 65 ? 16.656 -11.695 -4.227 1 97.94 65 PHE B N 1
ATOM 1183 C CA . PHE B 1 65 ? 17.156 -10.344 -4.477 1 97.94 65 PHE B CA 1
ATOM 1184 C C . PHE B 1 65 ? 17.125 -9.508 -3.203 1 97.94 65 PHE B C 1
ATOM 1186 O O . PHE B 1 65 ? 16.234 -9.656 -2.375 1 97.94 65 PHE B O 1
ATOM 1193 N N . GLU B 1 66 ? 18.094 -8.633 -3.109 1 97.12 66 GLU B N 1
ATOM 1194 C CA . GLU B 1 66 ? 18.094 -7.719 -1.973 1 97.12 66 GLU B CA 1
ATOM 1195 C C . GLU B 1 66 ? 16.859 -6.836 -1.969 1 97.12 66 GLU B C 1
ATOM 1197 O O . GLU B 1 66 ? 16.266 -6.59 -0.915 1 97.12 66 GLU B O 1
ATOM 1202 N N . THR B 1 67 ? 16.5 -6.301 -3.102 1 96.88 67 THR B N 1
ATOM 1203 C CA . THR B 1 67 ? 15.289 -5.527 -3.312 1 96.88 67 THR B CA 1
ATOM 1204 C C . THR B 1 67 ? 14.656 -5.871 -4.66 1 96.88 67 THR B C 1
ATOM 1206 O O . THR B 1 67 ? 15.258 -6.574 -5.473 1 96.88 67 THR B O 1
ATOM 1209 N N . ILE B 1 68 ? 13.492 -5.523 -4.812 1 97.81 68 ILE B N 1
ATOM 1210 C CA . ILE B 1 68 ? 12.773 -5.641 -6.078 1 97.81 68 ILE B CA 1
ATOM 1211 C C . ILE B 1 68 ? 12.078 -4.32 -6.398 1 97.81 68 ILE B C 1
ATOM 1213 O O . ILE B 1 68 ? 11.961 -3.447 -5.535 1 97.81 68 ILE B O 1
ATOM 1217 N N . PHE B 1 69 ? 11.695 -4.152 -7.621 1 96.88 69 PHE B N 1
ATOM 1218 C CA . PHE B 1 69 ? 10.891 -3.025 -8.078 1 96.88 69 PHE B CA 1
ATOM 1219 C C . PHE B 1 69 ? 9.477 -3.473 -8.422 1 96.88 69 PHE B C 1
ATOM 1221 O O . PHE B 1 69 ? 9.289 -4.492 -9.094 1 96.88 69 PHE B O 1
ATOM 1228 N N . VAL B 1 70 ? 8.562 -2.803 -7.91 1 97.19 70 VAL B N 1
ATOM 1229 C CA . VAL B 1 70 ? 7.176 -3.025 -8.305 1 97.19 70 VAL B CA 1
ATOM 1230 C C . VAL B 1 70 ? 6.559 -1.711 -8.773 1 97.19 70 VAL B C 1
ATOM 1232 O O . VAL B 1 70 ? 7.047 -0.63 -8.438 1 97.19 70 VAL B O 1
ATOM 1235 N N . SER B 1 71 ? 5.469 -1.84 -9.609 1 95.56 71 SER B N 1
ATOM 1236 C CA . SER B 1 71 ? 4.793 -0.648 -10.109 1 95.56 71 SER B CA 1
ATOM 1237 C C . SER B 1 71 ? 4.324 0.244 -8.961 1 95.56 71 SER B C 1
ATOM 1239 O O . SER B 1 71 ? 3.842 -0.249 -7.941 1 95.56 71 SER B O 1
ATOM 1241 N N . ALA B 1 72 ? 4.363 1.516 -9.117 1 93.06 72 ALA B N 1
ATOM 1242 C CA . ALA B 1 72 ? 3.846 2.498 -8.164 1 93.06 72 ALA B CA 1
ATOM 1243 C C . ALA B 1 72 ? 2.49 3.035 -8.617 1 93.06 72 ALA B C 1
ATOM 1245 O O . ALA B 1 72 ? 2.066 4.109 -8.18 1 93.06 72 ALA B O 1
ATOM 1246 N N . GLY B 1 73 ? 1.858 2.371 -9.57 1 93.38 73 GLY B N 1
ATOM 1247 C CA . GLY B 1 73 ? 0.494 2.736 -9.914 1 93.38 73 GLY B CA 1
ATOM 1248 C C . GLY B 1 73 ? 0.393 3.49 -11.227 1 93.38 73 GLY B C 1
ATOM 1249 O O . GLY B 1 73 ? -0.684 3.965 -11.594 1 93.38 73 GLY B O 1
ATOM 1250 N N . ARG B 1 74 ? 1.526 3.672 -11.914 1 90.19 74 ARG B N 1
ATOM 1251 C CA . ARG B 1 74 ? 1.575 4.297 -13.234 1 90.19 74 ARG B CA 1
ATOM 1252 C C . ARG B 1 74 ? 2.695 3.699 -14.078 1 90.19 74 ARG B C 1
ATOM 1254 O O . ARG B 1 74 ? 3.74 3.312 -13.555 1 90.19 74 ARG B O 1
ATOM 1261 N N . ARG B 1 75 ? 2.381 3.598 -15.375 1 90.69 75 ARG B N 1
ATOM 1262 C CA . ARG B 1 75 ? 3.379 3.037 -16.281 1 90.69 75 ARG B CA 1
ATOM 1263 C C . ARG B 1 75 ? 4.688 3.816 -16.203 1 90.69 75 ARG B C 1
ATOM 1265 O O . ARG B 1 75 ? 4.688 5.047 -16.297 1 90.69 75 ARG B O 1
ATOM 1272 N N . GLY B 1 76 ? 5.75 3.076 -16.016 1 89 76 GLY B N 1
ATOM 1273 C CA . GLY B 1 76 ? 7.062 3.701 -16.031 1 89 76 GLY B CA 1
ATOM 1274 C C . GLY B 1 76 ? 7.527 4.148 -14.664 1 89 76 GLY B C 1
ATOM 1275 O O . GLY B 1 76 ? 8.664 4.594 -14.5 1 89 76 GLY B O 1
ATOM 1276 N N . LEU B 1 77 ? 6.781 4.086 -13.625 1 89.56 77 LEU B N 1
ATOM 1277 C CA . LEU B 1 77 ? 7.152 4.438 -12.258 1 89.56 77 LEU B CA 1
ATOM 1278 C C . LEU B 1 77 ? 7.145 3.207 -11.359 1 89.56 77 LEU B C 1
ATOM 1280 O O . LEU B 1 77 ? 6.188 2.43 -11.375 1 89.56 77 LEU B O 1
ATOM 1284 N N . ASP B 1 78 ? 8.227 3.02 -10.688 1 93.69 78 ASP B N 1
ATOM 1285 C CA . ASP B 1 78 ? 8.367 1.885 -9.781 1 93.69 78 ASP B CA 1
ATOM 1286 C C . ASP B 1 78 ? 8.812 2.34 -8.398 1 93.69 78 ASP B C 1
ATOM 1288 O O . ASP B 1 78 ? 9.359 3.434 -8.242 1 93.69 78 ASP B O 1
ATOM 1292 N N . ILE B 1 79 ? 8.477 1.519 -7.469 1 93 79 ILE B N 1
ATOM 1293 C CA . ILE B 1 79 ? 9.07 1.686 -6.145 1 93 79 ILE B CA 1
ATOM 1294 C C . ILE B 1 79 ? 9.961 0.49 -5.824 1 93 79 ILE B C 1
ATOM 1296 O O . ILE B 1 79 ? 9.672 -0.639 -6.223 1 93 79 ILE B O 1
ATOM 1300 N N . GLU B 1 80 ? 11.016 0.812 -5.141 1 93.94 80 GLU B N 1
ATOM 1301 C CA . GLU B 1 80 ? 11.961 -0.213 -4.723 1 93.94 80 GLU B CA 1
ATOM 1302 C C . GLU B 1 80 ? 11.758 -0.595 -3.258 1 93.94 80 GLU B C 1
ATOM 1304 O O . GLU B 1 80 ? 11.578 0.275 -2.402 1 93.94 80 GLU B O 1
ATOM 1309 N N . LEU B 1 81 ? 11.711 -1.871 -2.971 1 94.88 81 LEU B N 1
ATOM 1310 C CA . LEU B 1 81 ? 11.586 -2.385 -1.611 1 94.88 81 LEU B CA 1
ATOM 1311 C C . LEU B 1 81 ? 12.031 -3.842 -1.539 1 94.88 81 LEU B C 1
ATOM 1313 O O . LEU B 1 81 ? 12.297 -4.465 -2.57 1 94.88 81 LEU B O 1
ATOM 1317 N N . THR B 1 82 ? 12.148 -4.355 -0.351 1 95.06 82 THR B N 1
ATOM 1318 C CA . THR B 1 82 ? 12.43 -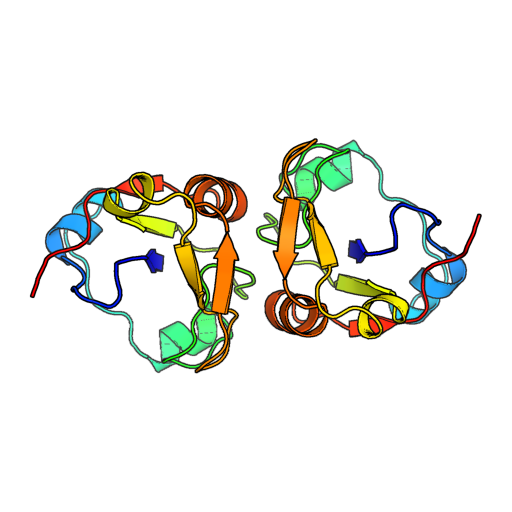5.781 -0.255 1 95.06 82 THR B CA 1
ATOM 1319 C C . THR B 1 82 ? 11.18 -6.602 -0.548 1 95.06 82 THR B C 1
ATOM 1321 O O . THR B 1 82 ? 10.055 -6.137 -0.327 1 95.06 82 THR B O 1
ATOM 1324 N N . ALA B 1 83 ? 11.383 -7.828 -0.98 1 97.38 83 ALA B N 1
ATOM 1325 C CA . ALA B 1 83 ? 10.25 -8.719 -1.195 1 97.38 83 ALA B CA 1
ATOM 1326 C C . ALA B 1 83 ? 9.508 -8.992 0.112 1 97.38 83 ALA B C 1
ATOM 1328 O O . ALA B 1 83 ? 8.281 -9.07 0.131 1 97.38 83 ALA B O 1
ATOM 1329 N N . LYS B 1 84 ? 10.18 -9.117 1.144 1 95.12 84 LYS B N 1
ATOM 1330 C CA . LYS B 1 84 ? 9.578 -9.352 2.453 1 95.12 84 LYS B CA 1
ATOM 1331 C C . LYS B 1 84 ? 8.719 -8.172 2.885 1 95.12 84 LYS B C 1
ATOM 1333 O O . LYS B 1 84 ? 7.633 -8.359 3.438 1 95.12 84 LYS B O 1
ATOM 1338 N N . ASP B 1 85 ? 9.234 -6.953 2.65 1 92.88 85 ASP B N 1
ATOM 1339 C CA . ASP B 1 85 ? 8.43 -5.777 2.955 1 92.88 85 ASP B CA 1
ATOM 1340 C C . ASP B 1 85 ? 7.133 -5.773 2.148 1 92.88 85 ASP B C 1
ATOM 1342 O O . ASP B 1 85 ? 6.07 -5.434 2.672 1 92.88 85 ASP B O 1
ATOM 1346 N N . LEU B 1 86 ? 7.219 -6.145 0.913 1 96.75 86 LEU B N 1
ATOM 1347 C CA . LEU B 1 86 ? 6.023 -6.191 0.076 1 96.75 86 LEU B CA 1
ATOM 1348 C C . LEU B 1 86 ? 5.004 -7.176 0.638 1 96.75 86 LEU B C 1
ATOM 1350 O O . LEU B 1 86 ? 3.816 -6.859 0.734 1 96.75 86 LEU B O 1
ATOM 1354 N N . VAL B 1 87 ? 5.453 -8.367 1.008 1 96.19 87 VAL B N 1
ATOM 1355 C CA . VAL B 1 87 ? 4.574 -9.383 1.57 1 96.19 87 VAL B CA 1
ATOM 1356 C C . VAL B 1 87 ? 3.938 -8.867 2.855 1 96.19 87 VAL B C 1
ATOM 1358 O O . VAL B 1 87 ? 2.734 -9.031 3.07 1 96.19 87 VAL B O 1
ATOM 1361 N N . SER B 1 88 ? 4.723 -8.211 3.623 1 92.19 88 SER B N 1
ATOM 1362 C CA . SER B 1 88 ? 4.215 -7.652 4.871 1 92.19 88 SER B CA 1
ATOM 1363 C C . SER B 1 88 ? 3.182 -6.562 4.605 1 92.19 88 SER B C 1
ATOM 1365 O O . SER B 1 88 ? 2.09 -6.582 5.18 1 92.19 88 SER B O 1
ATOM 1367 N N . LEU B 1 89 ? 3.465 -5.594 3.699 1 9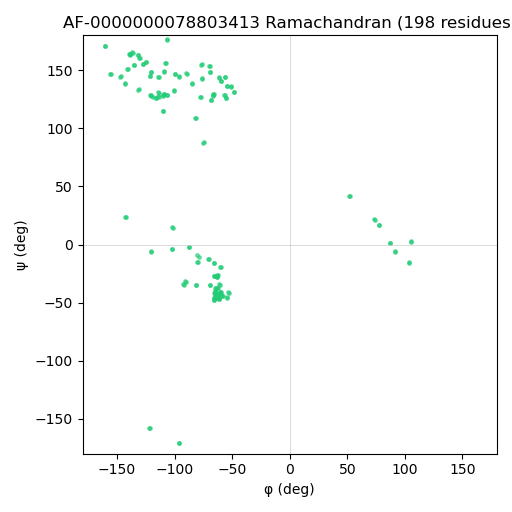3.69 89 LEU B N 1
ATOM 1368 C CA . LEU B 1 89 ? 2.611 -4.445 3.408 1 93.69 89 LEU B CA 1
ATOM 1369 C C . LEU B 1 89 ? 1.297 -4.895 2.777 1 93.69 89 LEU B C 1
ATOM 1371 O O . LEU B 1 89 ? 0.268 -4.234 2.941 1 93.69 89 LEU B O 1
ATOM 1375 N N . THR B 1 90 ? 1.297 -6.031 2.094 1 95.25 90 THR B N 1
ATOM 1376 C CA . THR B 1 90 ? 0.112 -6.484 1.375 1 95.25 90 THR B CA 1
ATOM 1377 C C . THR B 1 90 ? -0.604 -7.582 2.154 1 95.25 90 THR B C 1
ATOM 1379 O O . THR B 1 90 ? -1.657 -8.062 1.731 1 95.25 90 THR B O 1
ATOM 1382 N N . ASN B 1 91 ? 0.003 -7.996 3.295 1 92.88 91 ASN B N 1
ATOM 1383 C CA . ASN B 1 91 ? -0.443 -9.211 3.963 1 92.88 91 ASN B CA 1
ATOM 1384 C C . ASN B 1 91 ? -0.499 -10.391 3 1 92.88 91 ASN B C 1
ATOM 1386 O O . ASN B 1 91 ? -1.483 -11.133 2.977 1 92.88 91 ASN B O 1
ATOM 1390 N N . GLY B 1 92 ? 0.549 -10.461 2.145 1 96.75 92 GLY B N 1
ATOM 1391 C CA . GLY B 1 92 ? 0.615 -11.477 1.104 1 96.75 92 GLY B CA 1
ATOM 1392 C C . GLY B 1 92 ? 1.436 -12.688 1.502 1 96.75 92 GLY B C 1
ATOM 1393 O O . GLY B 1 92 ? 1.719 -12.891 2.686 1 96.75 92 GLY B O 1
ATOM 1394 N N . LYS B 1 93 ? 1.636 -13.516 0.445 1 98.12 93 LYS B N 1
ATOM 1395 C CA . LYS B 1 93 ? 2.461 -14.703 0.633 1 98.12 93 LYS B CA 1
ATOM 1396 C C . LYS B 1 93 ? 3.354 -14.953 -0.579 1 98.12 93 LYS B C 1
ATOM 1398 O O . LYS B 1 93 ? 3.025 -14.539 -1.693 1 98.12 93 LYS B O 1
ATOM 1403 N N . PHE B 1 94 ? 4.469 -15.562 -0.23 1 98.75 94 PHE B N 1
ATOM 1404 C CA . PHE B 1 94 ? 5.297 -16.078 -1.312 1 98.75 94 PHE B CA 1
ATOM 1405 C C . PHE B 1 94 ? 4.707 -17.359 -1.876 1 98.75 94 PHE B C 1
ATOM 1407 O O . PHE B 1 94 ? 4.176 -18.188 -1.13 1 98.75 94 PHE B O 1
ATOM 1414 N N . ALA B 1 95 ? 4.805 -17.531 -3.094 1 98.81 95 ALA B N 1
ATOM 1415 C CA . ALA B 1 95 ? 4.449 -18.781 -3.781 1 98.81 95 ALA B CA 1
ATOM 1416 C C . ALA B 1 95 ? 5.203 -18.906 -5.102 1 98.81 95 ALA B C 1
ATOM 1418 O O . ALA B 1 95 ? 5.52 -17.906 -5.746 1 98.81 95 ALA B O 1
ATOM 1419 N N . PRO B 1 96 ? 5.543 -20.141 -5.488 1 98.5 96 PRO B N 1
ATOM 1420 C CA . PRO B 1 96 ? 6.188 -20.312 -6.789 1 98.5 96 PRO B CA 1
ATOM 1421 C C . PRO B 1 96 ? 5.215 -20.172 -7.957 1 98.5 96 PRO B C 1
ATOM 1423 O O . PRO B 1 96 ? 4.715 -21.172 -8.484 1 98.5 96 PRO B O 1
ATOM 1426 N N . ILE B 1 97 ? 5.031 -18.922 -8.422 1 98.81 97 ILE B N 1
ATOM 1427 C CA . ILE B 1 97 ? 3.92 -18.688 -9.336 1 98.81 97 ILE B CA 1
ATOM 1428 C C . ILE B 1 97 ? 4.449 -18.141 -10.656 1 98.81 97 ILE B C 1
ATOM 1430 O O . ILE B 1 97 ? 3.678 -17.875 -11.578 1 98.81 97 ILE B O 1
ATOM 1434 N N . GLY B 1 98 ? 5.738 -17.875 -10.695 1 98.31 98 GLY B N 1
ATOM 1435 C CA . GLY B 1 98 ? 6.336 -17.422 -11.945 1 98.31 98 GLY B CA 1
ATOM 1436 C C . GLY B 1 98 ? 6.84 -18.562 -12.812 1 98.31 98 GLY B C 1
ATOM 1437 O O . GLY B 1 98 ? 7.23 -19.609 -12.297 1 98.31 98 GLY B O 1
ATOM 1438 N N . LYS B 1 99 ? 6.762 -18.375 -14.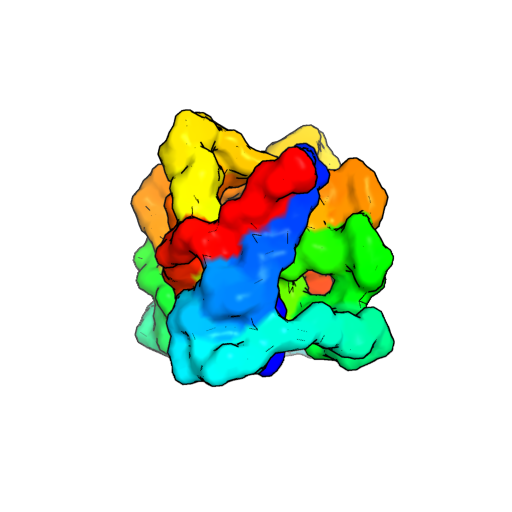109 1 95.69 99 LYS B N 1
ATOM 1439 C CA . LYS B 1 99 ? 7.414 -19.297 -15.031 1 95.69 99 LYS B CA 1
ATOM 1440 C C . LYS B 1 99 ? 8.234 -18.547 -16.078 1 95.69 99 LYS B C 1
ATOM 1442 O O . LYS B 1 99 ? 7.895 -17.422 -16.453 1 95.69 99 LYS B O 1
ATOM 1447 N N . MET B 1 100 ? 9.469 -19.062 -16.234 1 86.12 100 MET B N 1
ATOM 1448 C CA . MET B 1 100 ? 10.328 -18.484 -17.266 1 86.12 100 MET B CA 1
ATOM 1449 C C . MET B 1 100 ? 9.766 -18.766 -18.656 1 86.12 100 MET B C 1
ATOM 1451 O O . MET B 1 100 ? 9.164 -19.812 -18.891 1 86.12 100 MET B O 1
ATOM 1455 N N . ASP B 1 101 ? 9.641 -17.609 -19.438 1 65.56 101 ASP B N 1
ATOM 1456 C CA . ASP B 1 101 ? 9.219 -17.797 -20.828 1 65.56 101 ASP B CA 1
ATOM 1457 C C . ASP B 1 101 ? 10.07 -18.859 -21.516 1 65.56 101 ASP B C 1
ATOM 1459 O O . ASP B 1 101 ? 11.25 -19.016 -21.188 1 65.56 101 ASP B O 1
#

Foldseek 3Di:
DEAEADDPQWDFAQCQVCVQVVHRGGDDDDQVVLCVQQVAHPQQRFQPDGPDQHAYEYEQVQQVDPWDWTGPRDHPDTDIDRPVVSCVRSVYYYTNGIDRD/DEAEADDPQWDFAQCQVCVQVVHRGGDDDDQVVLCVQQVAHPQQRFQPDGPDQHAYEYEQVQQVDPWDWTGPRDHPDTDIDRPVVSCVRSVYYYTNGIDRD